Protein AF-A0A7W7ID57-F1 (afdb_monomer_lite)

Sequence (268 aa):
MKSLHLDRATLKQVKAYDRYRTRVAEQRKSAKKAIRFARKQIGKPYRWGAEGPGGYDCSGLAMAAWREAGVDIPRVTHAQYRQVKRKVKLKELKPGDLVFFRGRNHVGLYVEGGRYLHAPRTGETVRIDKLTKRRKRQFAGAVRPGAPEHKTWSPSVMELVEKIDRMSADQRTEEKPPDKERTPQNPPATDTAPKNDDSPEKSPERTPAKKAAPPGGPASSKPARSPKQTRPEPPPRVETPGGADFRPWAMYTGSTFEFLSAPGPEAV

Radius of gyration: 30.34 Å; chains: 1; bounding box: 86×82×67 Å

Foldseek 3Di:
DDADADDPVLVVLLVVVVVQVVLVVLLVQLLVQLVVQLVVQFPAADDPPDLDDRHYAFQSSLQNSNVSSVFGFDSAQVRNVPVQQAWADPVRDDRQKWWAFAPSRHIFGDHDPQKTWGNDDHPGGTDIDHCPPVNVVGTPTIHRTSHDYDDDDDPVSVVVNVVVVVVVVVVVVVPDDDPPPPDDPDDDDDDDDDDDDDDDDDDDDDDDDDDDDDDDDDDDDDDDDDDDDDDDDDDDDDDDCDDDPPPPCVSRYPDDPDPPDDDDDDDD

InterPro domains:
  IPR000064 Endopeptidase, NLPC/P60 domain [PF00877] (43-134)
  IPR000064 Endopeptidase, NLPC/P60 domain [PS51935] (28-146)
  IPR038765 Papain-like cysteine peptidase superfamily [SSF54001] (29-145)
  IPR051202 Peptidase C40 [PTHR47053] (19-144)

Structure (mmCIF, N/CA/C/O backbone):
data_AF-A0A7W7ID57-F1
#
_entry.id   AF-A0A7W7ID57-F1
#
loop_
_atom_site.group_PDB
_atom_site.id
_atom_site.type_symbol
_atom_site.label_atom_id
_atom_site.label_alt_id
_atom_site.label_comp_id
_atom_site.label_asym_id
_atom_site.label_entity_id
_atom_site.label_seq_id
_atom_site.pdbx_PDB_ins_code
_atom_site.Cartn_x
_atom_site.Cartn_y
_atom_site.Cartn_z
_atom_site.occupancy
_atom_site.B_iso_or_equiv
_atom_site.auth_seq_id
_atom_site.auth_comp_id
_atom_site.auth_asym_id
_atom_site.auth_atom_id
_atom_site.pdbx_PDB_model_num
ATOM 1 N N . MET A 1 1 ? -27.201 24.108 24.795 1.00 49.16 1 MET A N 1
ATOM 2 C CA . MET A 1 1 ? -26.283 23.414 23.855 1.00 49.16 1 MET A CA 1
ATOM 3 C C . MET A 1 1 ? -24.976 24.194 23.751 1.00 49.16 1 MET A C 1
ATOM 5 O O . MET A 1 1 ? -25.018 25.412 23.870 1.00 49.16 1 MET A O 1
ATOM 9 N N . LYS A 1 2 ?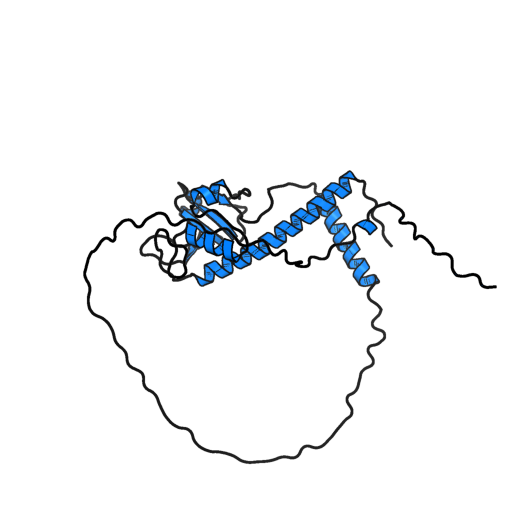 -23.830 23.536 23.529 1.00 55.62 2 LYS A N 1
ATOM 10 C CA . LYS A 1 2 ? -22.534 24.210 23.306 1.00 55.62 2 LYS A CA 1
ATOM 11 C C . LYS A 1 2 ? -22.362 24.505 21.809 1.00 55.62 2 LYS A C 1
ATOM 13 O O . LYS A 1 2 ? -22.081 23.584 21.047 1.00 55.62 2 LYS A O 1
ATOM 18 N N . SER A 1 3 ? -22.528 25.753 21.373 1.00 64.19 3 SER A N 1
ATOM 19 C CA . SER A 1 3 ? -22.204 26.152 19.995 1.00 64.19 3 SER A CA 1
ATOM 20 C C . SER A 1 3 ? -20.687 26.302 19.805 1.00 64.19 3 SER A C 1
ATOM 22 O O . SER A 1 3 ? -19.945 26.579 20.749 1.00 64.19 3 SER A O 1
ATOM 24 N N . LEU A 1 4 ? -20.204 26.115 18.573 1.00 74.81 4 LEU A N 1
ATOM 25 C CA . LEU A 1 4 ? -18.813 26.387 18.203 1.00 74.81 4 LEU A CA 1
ATOM 26 C C . LEU A 1 4 ? -18.794 27.312 16.984 1.00 74.81 4 LEU A C 1
ATOM 28 O O . LEU A 1 4 ? -18.957 26.866 15.850 1.00 74.81 4 LEU A O 1
ATOM 32 N N . HIS A 1 5 ? -18.621 28.608 17.229 1.00 80.44 5 HIS A N 1
ATOM 33 C CA . HIS A 1 5 ? -18.613 29.620 16.177 1.00 80.44 5 HIS A CA 1
ATOM 34 C C . HIS A 1 5 ? -17.257 29.609 15.460 1.00 80.44 5 HIS A C 1
ATOM 36 O O . HIS A 1 5 ? -16.238 29.987 16.033 1.00 80.44 5 HIS A O 1
ATOM 42 N N . LEU A 1 6 ? -17.251 29.146 14.208 1.00 85.06 6 LEU A N 1
ATOM 43 C CA . LEU A 1 6 ? -16.081 29.137 13.328 1.00 85.06 6 LEU A CA 1
ATOM 44 C C . LEU A 1 6 ? -16.296 30.093 12.154 1.00 85.06 6 LEU A C 1
ATOM 46 O O . LEU A 1 6 ? -17.372 30.121 11.555 1.00 85.06 6 LEU A O 1
ATOM 50 N N . ASP A 1 7 ? -15.250 30.825 11.776 1.00 90.94 7 ASP A N 1
ATOM 51 C CA . ASP A 1 7 ? -15.268 31.645 10.570 1.00 90.94 7 ASP A CA 1
ATOM 52 C C . ASP A 1 7 ? -15.331 30.779 9.290 1.00 90.94 7 ASP A C 1
ATOM 54 O O . ASP A 1 7 ? -15.034 29.576 9.283 1.00 90.94 7 ASP A O 1
ATOM 58 N N . ARG A 1 8 ? -15.695 31.406 8.164 1.00 90.62 8 ARG A N 1
ATOM 59 C CA . ARG A 1 8 ? -15.877 30.717 6.874 1.00 90.62 8 ARG A CA 1
ATOM 60 C C . ARG A 1 8 ? -14.597 30.033 6.360 1.00 90.62 8 ARG A C 1
ATOM 62 O O . ARG A 1 8 ? -14.702 29.001 5.693 1.00 90.62 8 ARG A O 1
ATOM 69 N N . ALA A 1 9 ? -13.406 30.561 6.646 1.00 92.56 9 ALA A N 1
ATOM 70 C CA . ALA A 1 9 ? -12.134 29.984 6.211 1.00 92.56 9 ALA A CA 1
ATOM 71 C C . ALA A 1 9 ? -11.709 28.804 7.101 1.00 92.56 9 ALA A C 1
ATOM 73 O O . ALA A 1 9 ? -11.358 27.744 6.568 1.00 92.56 9 ALA A O 1
ATOM 74 N N . THR A 1 10 ? -11.824 28.925 8.427 1.00 92.00 10 THR A N 1
ATOM 75 C CA . THR A 1 10 ? -11.580 27.810 9.357 1.00 92.00 10 THR A CA 1
ATOM 76 C C . THR A 1 10 ? -12.550 26.664 9.095 1.00 92.00 10 THR A C 1
ATOM 78 O O . THR A 1 10 ? -12.110 25.530 8.900 1.00 92.00 10 THR A O 1
ATOM 81 N N . LEU A 1 11 ? -13.851 26.943 8.948 1.00 91.06 11 LEU A N 1
ATOM 82 C CA . LEU A 1 11 ? -14.855 25.929 8.610 1.00 91.06 11 LEU A CA 1
ATOM 83 C C . LEU A 1 11 ? -14.544 25.220 7.276 1.00 91.06 11 LEU A C 1
ATOM 85 O O . LEU A 1 11 ? -14.738 24.007 7.156 1.00 91.06 11 LEU A O 1
ATOM 89 N N . LYS A 1 12 ? -14.011 25.943 6.279 1.00 93.75 12 LYS A N 1
ATOM 90 C CA . LYS A 1 12 ? -13.565 25.376 4.993 1.00 93.75 12 LYS A CA 1
ATOM 91 C C . LYS A 1 12 ? -12.366 24.434 5.160 1.00 93.75 12 LYS A C 1
ATOM 93 O O . LYS A 1 12 ? -12.356 23.379 4.523 1.00 93.75 12 LYS A O 1
ATOM 98 N N . GLN A 1 13 ? -11.388 24.761 6.011 1.00 93.81 13 GLN A N 1
ATOM 99 C CA . GLN A 1 13 ? -10.256 23.866 6.310 1.00 93.81 13 GLN A CA 1
ATOM 100 C C . GLN A 1 13 ? -10.698 22.644 7.125 1.00 93.81 13 GLN A C 1
ATOM 102 O O . GLN A 1 13 ? -10.364 21.524 6.750 1.00 93.81 13 GLN A O 1
ATOM 107 N N . VAL A 1 14 ? -11.502 22.842 8.173 1.00 93.56 14 VAL A N 1
ATOM 108 C CA . VAL A 1 14 ? -12.063 21.796 9.049 1.00 93.56 14 VAL A CA 1
ATOM 109 C C . VAL A 1 14 ? -12.865 20.768 8.235 1.00 93.56 14 VAL A C 1
ATOM 111 O O . VAL A 1 14 ? -12.521 19.584 8.231 1.00 93.56 14 VAL A O 1
ATOM 114 N N . LYS A 1 15 ? -13.832 21.210 7.415 1.00 93.44 15 LYS A N 1
ATOM 115 C CA . LYS A 1 15 ? -14.593 20.332 6.498 1.00 93.44 15 LYS A CA 1
ATOM 116 C C . LYS A 1 15 ? -13.708 19.627 5.458 1.00 93.44 15 LYS A C 1
ATOM 118 O O . LYS A 1 15 ? -14.056 18.553 4.970 1.00 93.44 15 LYS A O 1
ATOM 123 N N . ALA A 1 16 ? -12.580 20.222 5.067 1.00 94.62 16 ALA A N 1
ATOM 124 C CA . ALA A 1 16 ? -11.656 19.612 4.112 1.00 94.62 16 ALA A CA 1
ATOM 125 C C . ALA A 1 16 ? -10.700 18.595 4.770 1.00 94.62 16 ALA A C 1
ATOM 127 O O . ALA A 1 16 ? -10.359 17.599 4.126 1.00 94.62 16 ALA A O 1
ATOM 128 N N . TYR A 1 17 ? -10.307 18.802 6.033 1.00 95.44 17 TYR A N 1
ATOM 129 C CA . TYR A 1 17 ? -9.554 17.823 6.821 1.00 95.44 17 TYR A CA 1
ATOM 130 C C . TYR A 1 17 ? -10.418 16.598 7.134 1.00 95.44 17 TYR A C 1
ATOM 132 O O . TYR A 1 17 ? -9.957 15.471 6.955 1.00 95.44 17 TYR A O 1
ATOM 140 N N . ASP A 1 18 ? -11.693 16.809 7.474 1.00 93.50 18 ASP A N 1
ATOM 141 C CA . ASP A 1 18 ? -12.664 15.736 7.696 1.00 93.50 18 ASP A CA 1
ATOM 142 C C . ASP A 1 18 ? -12.794 14.806 6.468 1.00 93.50 18 ASP A C 1
ATOM 144 O O . ASP A 1 18 ? -12.525 13.604 6.542 1.00 93.50 18 ASP A O 1
ATOM 148 N N . ARG A 1 19 ? -13.034 15.369 5.274 1.00 94.88 19 ARG A N 1
ATOM 149 C CA . ARG A 1 19 ? -13.035 14.586 4.020 1.00 94.88 19 ARG A CA 1
ATOM 150 C C . ARG A 1 19 ? -11.696 13.891 3.732 1.00 94.88 19 ARG A C 1
ATOM 152 O O . ARG A 1 19 ? -11.679 12.815 3.131 1.00 94.88 19 ARG A O 1
ATOM 159 N N . TYR A 1 20 ? -10.567 14.475 4.141 1.00 95.31 20 TYR A N 1
ATOM 160 C CA . TYR A 1 20 ? -9.247 13.856 3.985 1.00 95.31 20 TYR A CA 1
ATOM 161 C C . TYR A 1 20 ? -9.057 12.651 4.919 1.00 95.31 20 TYR A C 1
ATOM 163 O O . TYR A 1 20 ? -8.597 11.604 4.453 1.00 95.31 20 TYR A O 1
ATOM 171 N N . ARG A 1 21 ? -9.438 12.744 6.203 1.00 94.81 21 ARG A N 1
ATOM 172 C CA . ARG A 1 21 ? -9.338 11.609 7.140 1.00 94.81 21 ARG A CA 1
ATOM 173 C C . ARG A 1 21 ? -10.273 10.460 6.753 1.00 94.81 21 ARG A C 1
ATOM 175 O O . ARG A 1 21 ? -9.833 9.312 6.814 1.00 94.81 21 ARG A O 1
ATOM 182 N N . THR A 1 22 ? -11.477 10.747 6.250 1.00 94.75 22 THR A N 1
ATOM 183 C CA . THR A 1 22 ? -12.415 9.726 5.751 1.00 94.75 22 THR A CA 1
ATOM 184 C C . THR A 1 22 ? -11.816 8.957 4.574 1.00 94.75 22 THR A C 1
ATOM 186 O O . THR A 1 22 ? -11.685 7.736 4.655 1.00 94.75 22 THR A O 1
ATOM 189 N N . ARG A 1 23 ? -11.270 9.652 3.563 1.00 96.00 23 ARG A N 1
ATOM 190 C CA . ARG A 1 23 ? -10.547 9.012 2.442 1.00 96.00 23 ARG A CA 1
ATOM 191 C C . ARG A 1 23 ? -9.315 8.216 2.881 1.00 96.00 23 ARG A C 1
ATOM 193 O O . ARG A 1 23 ? -8.996 7.177 2.307 1.00 96.00 23 ARG A O 1
ATOM 200 N N . VAL A 1 24 ? -8.618 8.654 3.932 1.00 96.00 24 VAL A N 1
ATOM 201 C CA . VAL A 1 24 ? -7.523 7.880 4.543 1.00 96.00 24 VAL A CA 1
ATOM 202 C C . VAL A 1 24 ? -8.040 6.634 5.280 1.00 96.00 24 VAL A C 1
ATOM 204 O O . VAL A 1 24 ? -7.347 5.617 5.288 1.00 96.00 24 VAL A O 1
ATOM 207 N N . ALA A 1 25 ? -9.227 6.665 5.888 1.00 96.12 25 ALA A N 1
ATOM 208 C CA . ALA A 1 25 ? -9.842 5.501 6.529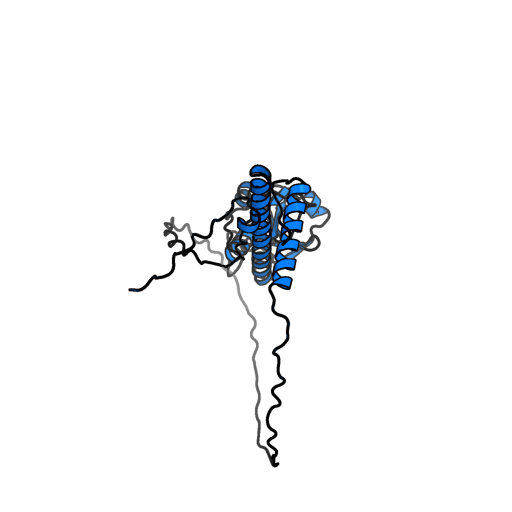 1.00 96.12 25 ALA A CA 1
ATOM 209 C C . ALA A 1 25 ? -10.363 4.481 5.497 1.00 96.12 25 ALA A C 1
ATOM 211 O O . ALA A 1 25 ? -10.114 3.283 5.640 1.00 96.12 25 ALA A O 1
ATOM 212 N N . GLU A 1 26 ? -11.001 4.949 4.423 1.00 96.88 26 GLU A N 1
ATOM 213 C CA . GLU A 1 26 ? -11.410 4.146 3.261 1.00 96.88 26 GLU A CA 1
ATOM 214 C C . GLU A 1 26 ? -10.211 3.434 2.627 1.00 96.88 26 GLU A C 1
ATOM 216 O O . GLU A 1 26 ? -10.223 2.211 2.475 1.00 96.88 26 GLU A O 1
ATOM 221 N N . GLN A 1 27 ? -9.116 4.159 2.375 1.00 97.88 27 GLN A N 1
ATOM 222 C CA . GLN A 1 27 ? -7.895 3.566 1.830 1.00 97.88 27 GLN A CA 1
ATOM 223 C C . GLN A 1 27 ? -7.331 2.453 2.726 1.00 97.88 27 GLN A C 1
ATOM 225 O O . GLN A 1 27 ? -6.880 1.430 2.211 1.00 97.88 27 GLN A O 1
ATOM 230 N N . ARG A 1 28 ? -7.409 2.590 4.060 1.00 98.19 28 ARG A N 1
ATOM 231 C CA . ARG A 1 28 ? -7.025 1.517 4.999 1.00 98.19 28 ARG A CA 1
ATOM 232 C C . ARG A 1 28 ? -7.957 0.302 4.899 1.00 98.19 28 ARG A C 1
ATOM 234 O O . ARG A 1 28 ? -7.477 -0.824 5.044 1.00 98.19 28 ARG A O 1
ATOM 241 N N . LYS A 1 29 ? -9.261 0.488 4.638 1.00 98.44 29 LYS A N 1
ATOM 242 C CA . LYS A 1 29 ? -10.205 -0.620 4.374 1.00 98.44 29 LYS A CA 1
ATOM 243 C C . LYS A 1 29 ? -9.811 -1.358 3.083 1.00 98.44 29 LYS A C 1
ATOM 245 O O . LYS A 1 29 ? -9.678 -2.583 3.109 1.00 98.44 29 LYS A O 1
ATOM 250 N N . SER A 1 30 ? -9.532 -0.639 1.993 1.00 98.56 30 SER A N 1
ATOM 251 C CA . SER A 1 30 ? -9.069 -1.236 0.728 1.00 98.56 30 SER A CA 1
ATOM 252 C C . SER A 1 30 ? -7.700 -1.915 0.857 1.00 98.56 30 SER A C 1
ATOM 254 O O . SER A 1 30 ? -7.549 -3.057 0.432 1.00 98.56 30 SER A O 1
ATOM 256 N N . ALA A 1 31 ? -6.731 -1.318 1.553 1.00 98.69 31 ALA A N 1
ATOM 257 C CA . ALA A 1 31 ? -5.439 -1.952 1.830 1.00 98.69 31 ALA A CA 1
ATOM 258 C C . ALA A 1 31 ? -5.578 -3.311 2.551 1.00 98.69 31 ALA A C 1
ATOM 260 O O . ALA A 1 31 ? -4.899 -4.280 2.201 1.00 98.69 31 ALA A O 1
ATOM 261 N N . LYS A 1 32 ? -6.508 -3.417 3.516 1.00 98.69 32 LYS A N 1
ATOM 262 C CA . LYS A 1 32 ? -6.851 -4.693 4.169 1.00 98.69 32 LYS A CA 1
ATOM 263 C C . LYS A 1 32 ? -7.480 -5.699 3.190 1.00 98.69 32 LYS A C 1
ATOM 265 O O . LYS A 1 32 ? -7.130 -6.878 3.256 1.00 98.69 32 LYS A O 1
ATOM 270 N N . LYS A 1 33 ? -8.355 -5.265 2.264 1.00 98.75 33 LYS A N 1
ATOM 271 C CA . LYS A 1 33 ? -8.882 -6.130 1.182 1.00 98.75 33 LYS A CA 1
ATOM 272 C C . LYS A 1 33 ? -7.743 -6.658 0.293 1.00 98.75 33 LYS A C 1
ATOM 274 O O . LYS A 1 33 ? -7.652 -7.870 0.104 1.00 98.75 33 LYS A O 1
ATOM 279 N N . ALA A 1 34 ? -6.837 -5.787 -0.156 1.00 98.88 34 ALA A N 1
ATOM 280 C CA . ALA A 1 34 ? -5.720 -6.150 -1.033 1.00 98.88 34 ALA A CA 1
ATOM 281 C C . ALA A 1 34 ? -4.761 -7.162 -0.387 1.00 98.88 34 ALA A C 1
ATOM 283 O O . ALA A 1 34 ? -4.420 -8.178 -0.994 1.00 98.88 34 ALA A O 1
ATOM 284 N N . ILE A 1 35 ? -4.377 -6.951 0.879 1.00 98.88 35 ILE A N 1
ATOM 285 C CA . ILE A 1 35 ? -3.551 -7.918 1.622 1.00 98.88 35 ILE A CA 1
ATOM 286 C C . ILE A 1 35 ? -4.272 -9.262 1.769 1.00 98.88 35 ILE A C 1
ATOM 288 O O . ILE A 1 35 ? -3.642 -10.306 1.600 1.00 98.88 35 ILE A O 1
ATOM 292 N N . ARG A 1 36 ? -5.581 -9.265 2.059 1.00 98.81 36 ARG A N 1
ATOM 293 C CA . ARG A 1 36 ? -6.366 -10.504 2.177 1.00 98.81 36 ARG A CA 1
ATOM 294 C C . ARG A 1 36 ? -6.406 -11.275 0.854 1.00 98.81 36 ARG A C 1
ATOM 296 O O . ARG A 1 36 ? -6.210 -12.487 0.871 1.00 98.81 36 ARG A O 1
ATOM 303 N N . PHE A 1 37 ? -6.590 -10.592 -0.278 1.00 98.81 37 PHE A N 1
ATOM 304 C CA . PHE A 1 37 ? -6.500 -11.213 -1.604 1.00 98.81 37 PHE A CA 1
ATOM 305 C C . PHE A 1 37 ? -5.121 -11.810 -1.860 1.00 98.81 37 PHE A C 1
ATOM 307 O O . PHE A 1 37 ? -5.016 -12.979 -2.221 1.00 98.81 37 PHE A O 1
ATOM 314 N N . ALA A 1 38 ? -4.064 -11.023 -1.651 1.00 98.75 38 ALA A N 1
ATOM 315 C CA . ALA A 1 38 ? -2.697 -11.444 -1.921 1.00 98.75 38 ALA A CA 1
ATOM 316 C C . ALA A 1 38 ? -2.283 -12.643 -1.046 1.00 98.75 38 ALA A C 1
ATOM 318 O O . ALA A 1 38 ? -1.626 -13.559 -1.535 1.00 98.75 38 ALA A O 1
ATOM 319 N N . ARG A 1 39 ? -2.737 -12.696 0.218 1.00 98.81 39 ARG A N 1
ATOM 320 C CA . ARG A 1 39 ? -2.549 -13.856 1.108 1.00 98.81 39 ARG A CA 1
ATOM 321 C C . ARG A 1 39 ? -3.223 -15.126 0.569 1.00 98.81 39 ARG A C 1
ATOM 323 O O . ARG A 1 39 ? -2.599 -16.179 0.637 1.00 98.81 39 ARG A O 1
ATOM 330 N N . LYS A 1 40 ? -4.412 -15.037 -0.048 1.00 98.69 40 LYS A N 1
ATOM 331 C CA . LYS A 1 40 ? -5.061 -16.173 -0.745 1.00 98.69 40 LYS A CA 1
ATOM 332 C C . LYS A 1 40 ? -4.293 -16.672 -1.985 1.00 98.69 40 LYS A C 1
ATOM 334 O O . LYS A 1 40 ? -4.645 -17.719 -2.519 1.00 98.69 40 LYS A O 1
ATOM 339 N N . GLN A 1 41 ? -3.275 -15.948 -2.463 1.00 98.69 41 GLN A N 1
ATOM 340 C CA . GLN A 1 41 ? -2.457 -16.372 -3.608 1.00 98.69 41 GLN A CA 1
ATOM 341 C C . GLN A 1 41 ? -1.140 -17.052 -3.203 1.00 98.69 41 GLN A C 1
ATOM 343 O O . GLN A 1 41 ? -0.411 -17.495 -4.087 1.00 98.69 41 GLN A O 1
ATOM 348 N N . ILE A 1 42 ? -0.813 -17.127 -1.906 1.00 98.81 42 ILE A N 1
ATOM 349 C CA . ILE A 1 42 ? 0.424 -17.756 -1.414 1.00 98.81 42 ILE A CA 1
ATOM 350 C C . ILE A 1 42 ? 0.503 -19.219 -1.882 1.00 98.81 42 ILE A C 1
ATOM 352 O O . ILE A 1 42 ? -0.505 -19.916 -1.946 1.00 98.81 42 ILE A O 1
ATOM 356 N N . GLY A 1 43 ? 1.702 -19.665 -2.260 1.00 98.56 43 GLY A N 1
ATOM 357 C CA . GLY A 1 43 ? 1.951 -20.995 -2.824 1.00 98.56 43 GLY A CA 1
ATOM 358 C C . GLY A 1 43 ? 1.729 -21.103 -4.338 1.00 98.56 43 GLY A C 1
ATOM 359 O O . GLY A 1 43 ? 2.303 -21.992 -4.960 1.00 98.56 43 GLY A O 1
ATOM 360 N N . LYS A 1 44 ? 0.991 -20.181 -4.976 1.00 98.69 44 LYS A N 1
ATOM 361 C CA . LYS A 1 44 ? 0.816 -20.195 -6.441 1.00 98.69 44 LYS A CA 1
ATOM 362 C C . LYS A 1 44 ? 2.139 -19.910 -7.170 1.00 98.69 44 LYS A C 1
ATOM 364 O O . LYS A 1 44 ? 2.941 -19.117 -6.669 1.00 98.69 44 LYS A O 1
ATOM 369 N N . PRO A 1 45 ? 2.387 -20.512 -8.347 1.00 98.56 45 PRO A N 1
ATOM 370 C CA . PRO A 1 45 ? 3.649 -20.352 -9.064 1.00 98.56 45 PRO A CA 1
ATOM 371 C C . PRO A 1 45 ? 3.816 -18.939 -9.632 1.00 98.56 45 PRO A C 1
ATOM 373 O O . PRO A 1 45 ? 2.852 -18.315 -10.093 1.00 98.56 45 PRO A O 1
ATOM 376 N N . TYR A 1 46 ? 5.059 -18.459 -9.672 1.00 98.62 46 TYR A N 1
ATOM 377 C CA . TYR A 1 46 ? 5.405 -17.322 -10.514 1.00 98.62 46 TYR A CA 1
ATOM 378 C C . TYR A 1 46 ? 5.242 -17.695 -11.989 1.00 98.62 46 TYR A C 1
ATOM 380 O O . TYR A 1 46 ? 5.755 -18.721 -12.440 1.00 98.62 46 TYR A O 1
ATOM 388 N N . ARG A 1 47 ? 4.586 -16.830 -12.763 1.00 98.31 47 ARG A N 1
ATOM 389 C CA . ARG A 1 47 ? 4.521 -16.924 -14.227 1.00 98.31 47 ARG A CA 1
ATOM 390 C C . ARG A 1 47 ? 4.717 -15.526 -14.809 1.00 98.31 47 ARG A C 1
ATOM 392 O O . ARG A 1 47 ? 3.957 -14.618 -14.480 1.00 98.31 47 ARG A O 1
ATOM 399 N N . TRP A 1 48 ? 5.740 -15.345 -15.644 1.00 97.19 48 TRP A N 1
ATOM 400 C CA . TRP A 1 48 ? 6.023 -14.055 -16.284 1.00 97.19 48 TRP A CA 1
ATOM 401 C C . TRP A 1 48 ? 4.817 -13.596 -17.112 1.00 97.19 48 TRP A C 1
ATOM 403 O O . TRP A 1 48 ? 4.261 -14.384 -17.872 1.00 97.19 48 TRP A O 1
ATOM 413 N N . GLY A 1 49 ? 4.391 -12.341 -16.950 1.00 97.19 49 GLY A N 1
ATOM 414 C CA . GLY A 1 49 ? 3.221 -11.803 -17.645 1.00 97.19 49 GLY A CA 1
ATOM 415 C C . GLY A 1 49 ? 1.863 -12.231 -17.070 1.00 97.19 49 GLY A C 1
ATOM 416 O O . GLY A 1 49 ? 0.844 -11.728 -17.536 1.00 97.19 49 GLY A O 1
ATOM 417 N N . ALA A 1 50 ? 1.801 -13.074 -16.032 1.00 97.75 50 ALA A N 1
ATOM 418 C CA . ALA A 1 50 ? 0.529 -13.585 -15.515 1.00 97.75 50 ALA A CA 1
ATOM 419 C C . ALA A 1 50 ? -0.144 -12.692 -14.453 1.00 97.75 50 ALA A C 1
ATOM 421 O O . ALA A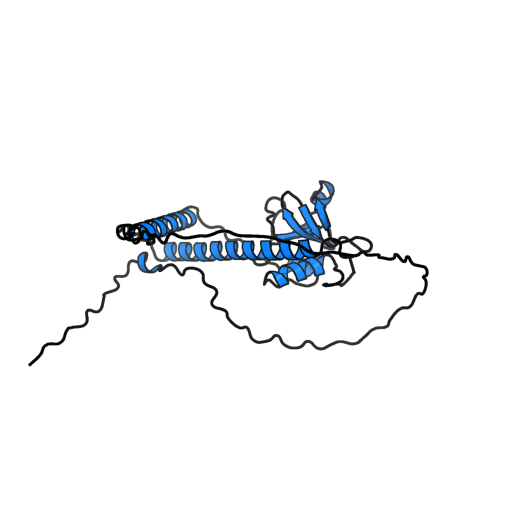 1 50 ? 0.508 -12.055 -13.620 1.00 97.75 50 ALA A O 1
ATOM 422 N N . GLU A 1 51 ? -1.479 -12.723 -14.454 1.00 97.75 51 GLU A N 1
ATOM 423 C CA . GLU A 1 51 ? -2.381 -11.903 -13.625 1.00 97.75 51 GLU A CA 1
ATOM 424 C C . GLU A 1 51 ? -3.355 -12.748 -12.778 1.00 97.75 51 GLU A C 1
ATOM 426 O O . GLU A 1 51 ? -4.312 -12.229 -12.202 1.00 97.75 51 GLU A O 1
ATOM 431 N N . GLY A 1 52 ? -3.104 -14.055 -12.677 1.00 95.62 52 GLY A N 1
ATOM 432 C CA . GLY A 1 52 ? -3.999 -15.033 -12.065 1.00 95.62 52 GLY A CA 1
ATOM 433 C C . GLY A 1 52 ? -4.936 -15.724 -13.069 1.00 95.62 52 GLY A C 1
ATOM 434 O O . GLY A 1 52 ? -4.838 -15.493 -14.270 1.00 95.62 52 GLY A O 1
ATOM 435 N N . PRO A 1 53 ? -5.826 -16.613 -12.586 1.00 95.62 53 PRO A N 1
ATOM 436 C CA . PRO A 1 53 ? -5.868 -17.132 -11.217 1.00 95.62 53 PRO A CA 1
ATOM 437 C C . PRO A 1 53 ? -4.813 -18.224 -10.949 1.00 95.62 53 PRO A C 1
ATOM 439 O O . PRO A 1 53 ? -4.515 -18.488 -9.784 1.00 95.62 53 PRO A O 1
ATOM 442 N N . GLY A 1 54 ? -4.240 -18.845 -11.991 1.00 97.06 54 GLY A N 1
ATOM 443 C CA . GLY A 1 54 ? -3.326 -20.000 -11.892 1.00 97.06 54 GLY A CA 1
ATOM 444 C C . GLY A 1 54 ? -1.843 -19.684 -11.630 1.00 97.06 54 GLY A C 1
ATOM 445 O O . GLY A 1 54 ? -1.029 -20.596 -11.520 1.00 97.06 54 GLY A O 1
ATOM 446 N N . GLY A 1 55 ? -1.470 -18.407 -11.550 1.00 98.00 55 GLY A N 1
ATOM 447 C CA . GLY A 1 55 ? -0.100 -17.939 -11.316 1.00 98.00 55 GLY A CA 1
ATOM 448 C C . GLY A 1 55 ? 0.020 -16.439 -11.587 1.00 98.00 55 GLY A C 1
ATOM 449 O O . GLY A 1 55 ? -0.863 -15.865 -12.221 1.00 98.00 55 GLY A O 1
ATOM 450 N N . TYR A 1 56 ? 1.085 -15.801 -11.102 1.00 98.69 56 TYR A N 1
ATOM 451 C CA . TYR A 1 56 ? 1.250 -14.339 -11.167 1.00 98.69 56 TYR A CA 1
ATOM 452 C C . TYR A 1 56 ? 2.707 -13.932 -11.428 1.00 98.69 56 TYR A C 1
ATOM 454 O O . TYR A 1 56 ? 3.615 -14.626 -10.976 1.00 98.69 56 TYR A O 1
ATOM 462 N N . ASP A 1 57 ? 2.947 -12.768 -12.041 1.00 98.69 57 ASP A N 1
ATOM 463 C CA . ASP A 1 57 ? 4.205 -12.032 -11.824 1.00 98.69 57 ASP A CA 1
ATOM 464 C C . ASP A 1 57 ? 4.087 -11.030 -10.660 1.00 98.69 57 ASP A C 1
ATOM 466 O O . ASP A 1 57 ? 3.020 -10.846 -10.068 1.00 98.69 57 ASP A O 1
ATOM 470 N N . CYS A 1 58 ? 5.201 -10.395 -10.288 1.00 98.50 58 CYS A N 1
ATOM 471 C CA . CYS A 1 58 ? 5.265 -9.493 -9.138 1.00 98.50 58 CYS A CA 1
ATOM 472 C C . CYS A 1 58 ? 4.296 -8.301 -9.251 1.00 98.50 58 CYS A C 1
ATOM 474 O O . CYS A 1 58 ? 3.636 -7.947 -8.272 1.00 98.50 58 CYS A O 1
ATOM 476 N N . SER A 1 59 ? 4.165 -7.728 -10.448 1.00 98.62 59 SER A N 1
ATOM 477 C CA . SER A 1 59 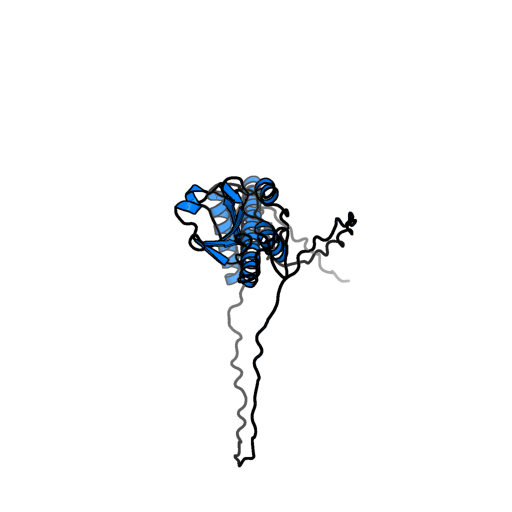? 3.285 -6.597 -10.747 1.00 98.62 59 SER A CA 1
ATOM 478 C C . SER A 1 59 ? 1.845 -7.013 -11.044 1.00 98.62 59 SER A C 1
ATOM 480 O O . SER A 1 59 ? 0.928 -6.308 -10.623 1.00 98.62 59 SER A O 1
ATOM 482 N N . GLY A 1 60 ? 1.636 -8.179 -11.664 1.00 98.69 60 GLY A N 1
ATOM 483 C CA . GLY A 1 60 ? 0.315 -8.780 -11.869 1.00 98.69 60 GLY A CA 1
ATOM 484 C C . GLY A 1 60 ? -0.366 -9.143 -10.547 1.00 98.69 60 GLY A C 1
ATOM 485 O O . GLY A 1 60 ? -1.540 -8.834 -10.356 1.00 98.69 60 GLY A O 1
ATOM 486 N N . LEU A 1 61 ? 0.380 -9.697 -9.581 1.00 98.88 61 LEU A N 1
ATOM 487 C CA . LEU A 1 61 ? -0.122 -9.951 -8.225 1.00 98.88 61 LEU A CA 1
ATOM 488 C C . LEU A 1 61 ? -0.514 -8.652 -7.506 1.00 98.88 61 LEU A C 1
ATOM 490 O O . LEU A 1 61 ? -1.578 -8.587 -6.891 1.00 98.88 61 LEU A O 1
ATOM 494 N N . ALA A 1 62 ? 0.334 -7.621 -7.585 1.00 98.81 62 ALA A N 1
ATOM 495 C CA . ALA A 1 62 ? 0.055 -6.317 -6.987 1.00 98.81 62 ALA A CA 1
ATOM 496 C C . ALA A 1 62 ? -1.194 -5.660 -7.602 1.00 98.81 62 ALA A C 1
ATOM 498 O O . ALA A 1 62 ? -2.010 -5.099 -6.870 1.00 98.81 62 ALA A O 1
ATOM 499 N N . MET A 1 63 ? -1.361 -5.770 -8.926 1.00 98.81 63 MET A N 1
ATOM 500 C CA . MET A 1 63 ? -2.516 -5.246 -9.654 1.00 98.81 63 MET A CA 1
ATOM 501 C C . MET A 1 63 ? -3.803 -5.986 -9.286 1.00 98.81 63 MET A C 1
ATOM 503 O O . MET A 1 63 ? -4.770 -5.345 -8.885 1.00 98.81 63 MET A O 1
ATOM 507 N N . ALA A 1 64 ? -3.812 -7.320 -9.348 1.00 98.81 64 ALA A N 1
ATOM 508 C CA . ALA A 1 64 ? -4.985 -8.122 -9.003 1.00 98.81 64 ALA A CA 1
ATOM 509 C C . ALA A 1 64 ? -5.437 -7.893 -7.548 1.00 98.81 64 ALA A C 1
ATOM 511 O O . ALA A 1 64 ? -6.631 -7.743 -7.289 1.00 98.81 64 ALA A O 1
ATOM 512 N N . ALA A 1 65 ? -4.486 -7.781 -6.612 1.00 98.88 65 ALA A N 1
ATOM 513 C CA . ALA A 1 65 ? -4.771 -7.488 -5.210 1.00 98.88 65 ALA A CA 1
ATOM 514 C C . ALA A 1 65 ? -5.428 -6.115 -4.999 1.00 98.88 65 ALA A C 1
ATOM 516 O O . ALA A 1 65 ? -6.348 -5.998 -4.192 1.00 98.88 65 ALA A O 1
ATOM 517 N N . TRP A 1 66 ? -4.980 -5.078 -5.710 1.00 98.81 66 TRP A N 1
ATOM 518 C CA . TRP A 1 66 ? -5.573 -3.746 -5.587 1.00 98.81 66 TRP A CA 1
ATOM 519 C C . TRP A 1 66 ? -6.884 -3.590 -6.377 1.00 98.81 66 TRP A C 1
ATOM 521 O O . TRP A 1 66 ? -7.798 -2.933 -5.875 1.00 98.81 66 TRP A O 1
ATOM 531 N N . ARG A 1 67 ? -7.057 -4.302 -7.501 1.00 98.69 67 ARG A N 1
ATOM 532 C CA . ARG A 1 67 ? -8.333 -4.384 -8.235 1.00 98.69 67 ARG A CA 1
ATOM 533 C C . ARG A 1 67 ? -9.451 -4.997 -7.380 1.00 98.69 67 ARG A C 1
ATOM 535 O O . ARG A 1 67 ? -10.508 -4.393 -7.250 1.00 98.69 67 ARG A O 1
ATOM 542 N N . GLU A 1 68 ? -9.189 -6.112 -6.691 1.00 98.50 68 GLU A N 1
ATOM 543 C CA . GLU A 1 68 ? -10.103 -6.702 -5.682 1.00 98.50 68 GLU A CA 1
ATOM 544 C C . GLU A 1 68 ? -10.464 -5.709 -4.553 1.00 98.50 68 GLU A C 1
ATOM 546 O O . GLU A 1 68 ? -11.528 -5.772 -3.931 1.00 98.50 68 GLU A O 1
ATOM 551 N N . ALA A 1 69 ? -9.571 -4.764 -4.261 1.00 98.31 69 ALA A N 1
ATOM 552 C CA . ALA A 1 69 ? -9.783 -3.728 -3.261 1.00 98.31 69 ALA A CA 1
ATOM 553 C C . ALA A 1 69 ? -10.520 -2.477 -3.785 1.00 98.31 69 ALA A C 1
ATOM 555 O O . ALA A 1 69 ? -10.702 -1.532 -3.010 1.00 98.31 69 ALA A O 1
ATOM 556 N N . GLY A 1 70 ? -10.953 -2.472 -5.052 1.00 98.19 70 GLY A N 1
ATOM 557 C CA . GLY A 1 70 ? -11.631 -1.347 -5.701 1.00 98.19 70 GLY A CA 1
ATOM 558 C C . GLY A 1 70 ? -10.695 -0.208 -6.118 1.00 98.19 70 GLY A C 1
ATOM 559 O O . GLY A 1 70 ? -11.118 0.944 -6.138 1.00 98.19 70 GLY A O 1
ATOM 560 N N . VAL A 1 71 ? -9.415 -0.499 -6.381 1.00 98.38 71 VAL A N 1
ATOM 561 C CA . VAL A 1 71 ? -8.418 0.497 -6.800 1.00 98.38 71 VAL A CA 1
ATOM 562 C C . VAL A 1 71 ? -7.602 -0.043 -7.969 1.00 98.38 71 VAL A C 1
ATOM 564 O O . VAL A 1 71 ? -6.696 -0.857 -7.787 1.00 98.38 71 VAL A O 1
ATOM 567 N N . ASP A 1 72 ? -7.865 0.461 -9.168 1.00 98.12 72 ASP A N 1
ATOM 568 C CA . ASP A 1 72 ? -7.034 0.137 -10.321 1.00 98.12 72 ASP A CA 1
ATOM 569 C C . ASP A 1 72 ? -5.635 0.750 -10.197 1.00 98.12 72 ASP A C 1
ATOM 571 O O . ASP A 1 72 ? -5.446 1.908 -9.808 1.00 98.12 72 ASP A O 1
ATOM 575 N N . ILE A 1 73 ? -4.631 -0.051 -10.548 1.00 98.38 73 ILE A N 1
ATOM 576 C CA . ILE A 1 73 ? -3.242 0.376 -10.700 1.00 98.38 73 ILE A CA 1
ATOM 577 C C . ILE A 1 73 ? -2.685 -0.190 -12.012 1.00 98.38 73 ILE A C 1
ATOM 579 O O . ILE A 1 73 ? -3.161 -1.224 -12.477 1.00 98.38 73 ILE A O 1
ATOM 583 N N . PRO A 1 74 ? -1.658 0.432 -12.616 1.00 98.31 74 PRO A N 1
ATOM 584 C CA . PRO A 1 74 ? -1.111 -0.042 -13.883 1.00 98.31 74 PRO A CA 1
ATOM 585 C C . PRO A 1 74 ? -0.553 -1.465 -13.828 1.00 98.31 74 PRO A C 1
ATOM 587 O O . PRO A 1 74 ? -0.058 -1.922 -12.799 1.00 98.31 74 PRO A O 1
ATOM 590 N N . ARG A 1 75 ? -0.522 -2.130 -14.983 1.00 98.19 75 ARG A N 1
ATOM 591 C CA . ARG A 1 75 ? -0.040 -3.510 -15.110 1.00 98.19 75 ARG A CA 1
ATOM 592 C C . ARG A 1 75 ? 1.453 -3.712 -14.824 1.00 98.19 75 ARG A C 1
ATOM 594 O O . ARG A 1 75 ? 1.850 -4.778 -14.361 1.00 98.19 75 ARG A O 1
ATOM 601 N N . VAL A 1 76 ? 2.282 -2.712 -15.121 1.00 97.88 76 VAL A N 1
ATOM 602 C CA . VAL A 1 76 ? 3.751 -2.831 -15.128 1.00 97.88 76 VAL A CA 1
ATOM 603 C C . VAL A 1 76 ? 4.366 -2.067 -13.957 1.00 97.88 76 VAL A C 1
ATOM 605 O O . VAL A 1 76 ? 4.024 -0.908 -13.723 1.00 97.88 76 VAL A O 1
ATOM 608 N N . THR A 1 77 ? 5.343 -2.675 -13.276 1.00 97.50 77 THR A N 1
ATOM 609 C CA . THR A 1 77 ? 6.072 -2.132 -12.110 1.00 97.50 77 THR A CA 1
ATOM 610 C C . THR A 1 77 ? 6.483 -0.658 -12.249 1.00 97.50 77 THR A C 1
ATOM 612 O O . THR A 1 77 ? 6.273 0.149 -11.342 1.00 97.50 77 THR A O 1
ATOM 615 N N . HIS A 1 78 ? 7.025 -0.273 -13.408 1.00 97.44 78 HIS A N 1
ATOM 616 C CA . HIS A 1 78 ? 7.434 1.105 -13.697 1.00 97.44 78 HIS A CA 1
ATOM 617 C C . HIS A 1 78 ? 6.258 2.095 -13.717 1.00 97.44 78 HIS A C 1
ATOM 619 O O . HIS A 1 78 ? 6.379 3.213 -13.210 1.00 97.44 78 HIS A O 1
ATOM 625 N N . ALA A 1 79 ? 5.114 1.689 -14.269 1.00 98.19 79 ALA A N 1
ATOM 626 C CA . ALA A 1 79 ? 3.907 2.505 -14.306 1.00 98.19 79 ALA A CA 1
ATOM 627 C C . ALA A 1 79 ? 3.226 2.564 -12.927 1.00 98.19 79 ALA A C 1
ATOM 629 O O . ALA A 1 79 ? 2.821 3.651 -12.518 1.00 98.19 79 ALA A O 1
ATOM 630 N N . GLN A 1 80 ? 3.209 1.460 -12.164 1.00 98.44 80 GLN A N 1
ATOM 631 C CA . GLN A 1 80 ? 2.759 1.445 -10.762 1.00 98.44 80 GLN A CA 1
ATOM 632 C C . GLN A 1 80 ? 3.543 2.456 -9.912 1.00 98.44 80 GLN A C 1
ATOM 634 O O . GLN A 1 80 ? 2.942 3.282 -9.226 1.00 98.44 80 GLN A O 1
ATOM 639 N N . TYR A 1 81 ? 4.880 2.460 -10.009 1.00 98.25 81 TYR A N 1
ATOM 640 C CA . TYR A 1 81 ? 5.702 3.424 -9.274 1.00 98.25 81 TYR A CA 1
ATOM 641 C C . TYR A 1 81 ? 5.482 4.875 -9.730 1.00 98.25 81 TYR A C 1
ATOM 643 O O . TYR A 1 81 ? 5.442 5.784 -8.897 1.00 98.25 81 TYR A O 1
ATOM 651 N N . ARG A 1 82 ? 5.348 5.124 -11.042 1.00 97.44 82 ARG A N 1
ATOM 652 C CA . ARG A 1 82 ? 5.150 6.481 -11.580 1.00 97.44 82 ARG A CA 1
ATOM 653 C C . ARG A 1 82 ? 3.771 7.044 -11.238 1.00 97.44 82 ARG A C 1
ATOM 655 O O . ARG A 1 82 ? 3.702 8.089 -10.593 1.00 97.44 82 ARG A O 1
ATOM 662 N N . GLN A 1 83 ? 2.702 6.364 -11.649 1.00 97.31 83 GLN A N 1
ATOM 663 C CA . GLN A 1 83 ? 1.351 6.932 -11.717 1.00 97.31 83 GLN A CA 1
ATOM 664 C C . GLN A 1 83 ? 0.627 6.985 -10.365 1.00 97.31 83 GLN A C 1
ATOM 666 O O . GLN A 1 83 ? -0.147 7.912 -10.134 1.00 97.31 83 GLN A O 1
ATOM 671 N N . VAL A 1 84 ? 0.899 6.064 -9.430 1.00 97.06 84 VAL A N 1
ATOM 672 C CA . VAL A 1 84 ? 0.300 6.142 -8.086 1.00 97.06 84 VAL A CA 1
ATOM 673 C C . VAL A 1 84 ? 0.892 7.346 -7.346 1.00 97.06 84 VAL A C 1
ATOM 675 O O . VAL A 1 84 ? 2.051 7.323 -6.925 1.00 97.06 84 VAL A O 1
ATOM 678 N N . LYS A 1 85 ? 0.105 8.421 -7.217 1.00 94.69 85 LYS A N 1
ATOM 679 C CA . LYS A 1 85 ? 0.572 9.743 -6.764 1.00 94.69 85 LYS A CA 1
ATOM 680 C C . LYS A 1 85 ? 1.249 9.725 -5.390 1.00 94.69 85 LYS A C 1
ATOM 682 O O . LYS A 1 85 ? 2.347 10.258 -5.241 1.00 94.69 85 LYS A O 1
ATOM 687 N N . ARG A 1 86 ? 0.622 9.101 -4.384 1.00 96.75 86 ARG A N 1
ATOM 688 C CA . ARG A 1 86 ? 1.091 9.113 -2.987 1.00 96.75 86 ARG A CA 1
ATOM 689 C C . ARG A 1 86 ? 2.357 8.263 -2.819 1.00 96.75 86 ARG A C 1
ATOM 691 O O . ARG A 1 86 ? 2.271 7.053 -2.621 1.00 96.75 86 ARG A O 1
ATOM 698 N N . LYS A 1 87 ? 3.531 8.898 -2.877 1.00 96.69 87 LYS A N 1
ATOM 699 C CA . LYS A 1 87 ? 4.828 8.273 -2.551 1.00 96.69 87 LYS A CA 1
ATOM 700 C C . LYS A 1 87 ? 4.977 8.088 -1.033 1.00 96.69 87 LYS A C 1
ATOM 702 O O . LYS A 1 87 ? 4.315 8.780 -0.257 1.00 96.69 87 LYS A O 1
ATOM 707 N N . VAL A 1 88 ? 5.831 7.152 -0.616 1.00 97.12 88 VAL A N 1
ATOM 708 C CA . VAL A 1 88 ? 6.055 6.770 0.791 1.00 97.12 88 VAL A CA 1
ATOM 709 C C . VAL A 1 88 ? 7.543 6.487 1.037 1.00 97.12 88 VAL A C 1
ATOM 711 O O . VAL A 1 88 ? 8.180 5.790 0.242 1.00 97.12 88 VAL A O 1
ATOM 714 N N . LYS A 1 89 ? 8.112 7.001 2.139 1.00 96.19 89 LYS A N 1
ATOM 715 C CA . LYS A 1 89 ? 9.499 6.699 2.552 1.00 96.19 89 LYS A CA 1
ATOM 716 C C . LYS A 1 89 ? 9.573 5.369 3.314 1.00 96.19 89 LYS A C 1
ATOM 718 O O . LYS A 1 89 ? 8.601 4.944 3.927 1.00 96.19 89 LYS A O 1
ATOM 723 N N . LEU A 1 90 ? 10.748 4.734 3.366 1.00 95.62 90 LEU A N 1
ATOM 724 C CA . LEU A 1 90 ? 10.948 3.432 4.034 1.00 95.62 90 LEU A CA 1
ATOM 725 C C . LEU A 1 90 ? 10.481 3.402 5.509 1.00 95.62 90 LEU A C 1
ATOM 727 O O . LEU A 1 90 ? 10.015 2.365 5.977 1.00 95.62 90 LEU A O 1
ATOM 731 N N . LYS A 1 91 ? 10.572 4.533 6.228 1.00 96.19 91 LYS A N 1
ATOM 732 C CA . LYS A 1 91 ? 10.109 4.686 7.623 1.00 96.19 91 LYS A CA 1
ATOM 733 C C . LYS A 1 91 ? 8.605 4.975 7.781 1.00 96.19 91 LYS A C 1
ATOM 735 O O . LYS A 1 91 ? 8.104 5.003 8.894 1.00 96.19 91 LYS A O 1
ATOM 740 N N . GLU A 1 92 ? 7.892 5.205 6.680 1.00 96.25 92 GLU A N 1
ATOM 741 C CA . GLU A 1 92 ? 6.471 5.589 6.635 1.00 96.25 92 GLU A CA 1
ATOM 742 C C . GLU A 1 92 ? 5.573 4.465 6.082 1.00 96.25 92 GLU A C 1
ATOM 744 O O . GLU A 1 92 ? 4.384 4.702 5.831 1.00 96.25 92 GLU A O 1
ATOM 749 N N . LEU A 1 93 ? 6.138 3.266 5.871 1.00 98.12 93 LEU A N 1
ATOM 750 C CA . LEU A 1 93 ? 5.447 2.107 5.304 1.00 98.12 93 LEU A CA 1
ATOM 751 C C . LEU A 1 93 ? 4.295 1.634 6.196 1.00 98.12 93 LEU A C 1
ATOM 753 O O . LEU A 1 93 ? 4.460 1.389 7.392 1.00 98.12 93 LEU A O 1
ATOM 757 N N . LYS A 1 94 ? 3.128 1.466 5.580 1.00 98.19 94 LYS A N 1
ATOM 758 C CA . LYS A 1 94 ? 1.882 0.998 6.190 1.00 98.19 94 LYS A CA 1
ATOM 759 C C . LYS A 1 94 ? 1.306 -0.158 5.364 1.00 98.19 94 LYS A C 1
ATOM 761 O O . LYS A 1 94 ? 1.614 -0.256 4.174 1.00 98.19 94 LYS A O 1
ATOM 766 N N . PRO A 1 95 ? 0.497 -1.045 5.973 1.00 98.62 95 PRO A N 1
ATOM 767 C CA . PRO A 1 95 ? -0.121 -2.163 5.264 1.00 98.62 95 PRO A CA 1
ATOM 768 C C . PRO A 1 95 ? -0.784 -1.704 3.957 1.00 98.62 95 PRO A C 1
ATOM 770 O O . PRO A 1 95 ? -1.553 -0.744 3.963 1.00 98.62 95 PRO A O 1
ATOM 773 N N . GLY A 1 96 ? -0.460 -2.373 2.848 1.00 98.56 96 GLY A N 1
ATOM 774 C CA . GLY A 1 96 ? -0.959 -2.086 1.501 1.00 98.56 96 GLY A CA 1
ATOM 775 C C . GLY A 1 96 ? 0.005 -1.299 0.605 1.00 98.56 96 GLY A C 1
ATOM 776 O O . GLY A 1 96 ? -0.164 -1.317 -0.614 1.00 98.56 96 GLY A O 1
ATOM 777 N N . ASP A 1 97 ? 1.025 -0.640 1.159 1.00 98.81 97 ASP A N 1
ATOM 778 C CA . ASP A 1 97 ? 2.000 0.099 0.348 1.00 98.81 97 ASP A CA 1
ATOM 779 C C . ASP A 1 97 ? 2.753 -0.831 -0.608 1.00 98.81 97 ASP A C 1
ATOM 781 O O . ASP A 1 97 ? 3.244 -1.886 -0.212 1.00 98.81 97 ASP A O 1
ATOM 785 N N . LEU A 1 98 ? 2.902 -0.431 -1.867 1.00 98.88 98 LEU A N 1
ATOM 786 C CA . LEU A 1 98 ? 3.730 -1.161 -2.820 1.00 98.88 98 LEU A CA 1
ATOM 787 C C . LEU A 1 98 ? 5.186 -0.725 -2.648 1.00 98.88 98 LEU A C 1
ATOM 789 O O . LEU A 1 98 ? 5.496 0.460 -2.781 1.00 98.88 98 LEU A O 1
ATOM 793 N N . VAL A 1 99 ? 6.074 -1.674 -2.349 1.00 98.69 99 VAL A N 1
ATOM 794 C CA . VAL A 1 99 ? 7.519 -1.459 -2.179 1.00 98.69 99 VAL A CA 1
ATOM 795 C C . VAL A 1 99 ? 8.275 -1.879 -3.434 1.00 98.69 99 VAL A C 1
ATOM 797 O O . VAL A 1 99 ? 8.039 -2.963 -3.965 1.00 98.69 99 VAL A O 1
ATOM 800 N N . PHE A 1 100 ? 9.198 -1.034 -3.896 1.00 98.56 100 PHE A N 1
ATOM 801 C CA . PHE A 1 100 ? 9.951 -1.233 -5.136 1.00 98.56 100 PHE A CA 1
ATOM 802 C C . PHE A 1 100 ? 11.449 -1.332 -4.856 1.00 98.56 100 PHE A C 1
ATOM 804 O O . PHE A 1 100 ? 11.969 -0.702 -3.931 1.00 98.56 100 PHE A O 1
ATOM 811 N N . PHE A 1 101 ? 12.156 -2.099 -5.685 1.00 96.88 101 PHE A N 1
ATOM 812 C CA . PHE A 1 101 ? 13.594 -2.342 -5.533 1.00 96.88 101 PHE A CA 1
ATOM 813 C C . PHE A 1 101 ? 14.423 -1.749 -6.689 1.00 96.88 101 PHE A C 1
ATOM 815 O O . PHE A 1 101 ? 13.859 -1.268 -7.673 1.00 96.88 101 PHE A O 1
ATOM 822 N N . ARG A 1 102 ? 15.759 -1.713 -6.548 1.00 94.62 102 ARG A N 1
ATOM 823 C CA . ARG A 1 102 ? 16.705 -1.045 -7.471 1.00 94.62 102 ARG A CA 1
ATOM 824 C C . ARG A 1 102 ? 16.423 -1.401 -8.936 1.00 94.62 102 ARG A C 1
ATOM 826 O O . ARG A 1 102 ? 16.343 -2.572 -9.283 1.00 94.62 102 ARG A O 1
ATOM 833 N N . GLY A 1 103 ? 16.286 -0.380 -9.784 1.00 92.00 103 GLY A N 1
ATOM 834 C CA . GLY A 1 103 ? 15.913 -0.536 -11.197 1.00 92.00 103 GLY A CA 1
ATOM 835 C C . GLY A 1 103 ? 14.413 -0.738 -11.452 1.00 92.00 103 GLY A C 1
ATOM 836 O O . GLY A 1 103 ? 14.023 -0.910 -12.598 1.00 92.00 103 GLY A O 1
ATOM 837 N N . ARG A 1 104 ? 13.563 -0.722 -10.410 1.00 93.50 104 ARG A N 1
ATOM 838 C CA . ARG A 1 104 ? 12.092 -0.881 -10.480 1.00 93.50 104 ARG A CA 1
ATOM 839 C C . ARG A 1 104 ? 11.658 -2.106 -11.303 1.00 93.50 104 ARG A C 1
ATOM 841 O O . ARG A 1 104 ? 10.604 -2.109 -11.933 1.00 93.50 104 ARG A O 1
ATOM 848 N N . ASN A 1 105 ? 12.473 -3.158 -11.266 1.00 93.38 105 ASN A N 1
ATOM 849 C CA . ASN A 1 105 ? 12.211 -4.450 -11.898 1.00 93.38 105 ASN A CA 1
ATOM 850 C C . ASN A 1 105 ? 11.283 -5.340 -11.054 1.00 93.38 105 ASN A C 1
ATOM 852 O O . ASN A 1 105 ? 10.652 -6.248 -11.585 1.00 93.38 105 ASN A O 1
ATOM 856 N N . HIS A 1 106 ? 11.173 -5.065 -9.751 1.00 98.00 106 HIS A N 1
ATOM 857 C CA . HIS A 1 106 ? 10.411 -5.868 -8.800 1.00 98.00 106 HIS A CA 1
ATOM 858 C C . HIS A 1 106 ? 9.573 -5.005 -7.854 1.00 98.00 106 HIS A C 1
ATOM 860 O O . HIS A 1 106 ? 10.047 -3.973 -7.368 1.00 98.00 106 HIS A O 1
ATOM 866 N N . VAL A 1 107 ? 8.363 -5.480 -7.547 1.00 98.69 107 VAL A N 1
ATOM 867 C CA . VAL A 1 107 ? 7.427 -4.901 -6.572 1.00 98.69 107 VAL A CA 1
ATOM 868 C C . VAL A 1 107 ? 6.921 -5.960 -5.588 1.00 98.69 107 VAL A C 1
ATOM 870 O O . VAL A 1 107 ? 6.830 -7.145 -5.911 1.00 98.69 107 VAL A O 1
ATOM 873 N N . GLY A 1 108 ? 6.604 -5.537 -4.367 1.00 98.62 108 GLY A N 1
ATOM 874 C CA . GLY A 1 108 ? 5.867 -6.336 -3.390 1.00 98.62 108 GLY A CA 1
ATOM 875 C C . GLY A 1 108 ? 4.818 -5.505 -2.656 1.00 98.62 108 GLY A C 1
ATOM 876 O O . GLY A 1 108 ? 4.964 -4.293 -2.524 1.00 98.62 108 GLY A O 1
ATOM 877 N N . LEU A 1 109 ? 3.775 -6.161 -2.155 1.00 98.81 109 LEU A N 1
ATOM 878 C CA . LEU A 1 109 ? 2.742 -5.567 -1.312 1.00 98.81 109 LEU A CA 1
ATOM 879 C C . LEU A 1 109 ? 3.202 -5.606 0.151 1.00 98.81 109 LEU A C 1
ATOM 881 O O . LEU A 1 109 ? 3.332 -6.684 0.730 1.00 98.81 109 LEU A O 1
ATOM 885 N N . TYR A 1 110 ? 3.478 -4.457 0.762 1.00 98.88 110 TYR A N 1
ATOM 886 C CA . TYR A 1 110 ? 3.872 -4.383 2.167 1.00 98.88 110 TYR A CA 1
ATOM 887 C C . TYR A 1 110 ? 2.734 -4.851 3.075 1.00 98.88 110 TYR A C 1
ATOM 889 O O . TYR A 1 110 ? 1.579 -4.449 2.915 1.00 98.88 110 TYR A O 1
ATOM 897 N N . VAL A 1 111 ? 3.082 -5.695 4.044 1.00 98.19 111 VAL A N 1
ATOM 898 C CA . VAL A 1 111 ? 2.139 -6.281 4.995 1.00 98.19 111 VAL A CA 1
ATOM 899 C C . VAL A 1 111 ? 2.294 -5.573 6.338 1.00 98.19 111 VAL A C 1
ATOM 901 O O . VAL A 1 111 ? 1.593 -4.605 6.602 1.00 98.19 111 VAL A O 1
ATOM 904 N N . GLU A 1 112 ? 3.227 -6.017 7.179 1.00 94.56 112 GLU A N 1
ATOM 905 C CA . GLU A 1 112 ? 3.427 -5.512 8.542 1.00 94.56 112 GLU A CA 1
ATOM 906 C C . GLU A 1 112 ? 4.805 -5.949 9.075 1.00 94.56 112 GLU A C 1
ATOM 908 O O . GLU A 1 112 ? 5.396 -6.905 8.562 1.00 94.56 112 GLU A O 1
ATOM 913 N N . GLY A 1 113 ? 5.327 -5.284 10.112 1.00 95.31 113 GLY A N 1
ATOM 914 C CA . GLY A 1 113 ? 6.563 -5.711 10.791 1.00 95.31 113 GLY A CA 1
ATOM 915 C C . GLY A 1 113 ? 7.781 -5.850 9.866 1.00 95.31 113 GLY A C 1
ATOM 916 O O . GLY A 1 113 ? 8.580 -6.770 10.022 1.00 95.31 113 GLY A O 1
ATOM 917 N N . GLY A 1 114 ? 7.897 -4.997 8.842 1.00 97.12 114 GLY A N 1
ATOM 918 C CA . GLY A 1 114 ? 8.979 -5.084 7.861 1.00 97.12 114 GLY A CA 1
ATOM 919 C C . GLY A 1 114 ? 8.845 -6.228 6.847 1.00 97.12 114 GLY A C 1
ATOM 920 O O . GLY A 1 114 ? 9.849 -6.579 6.232 1.00 97.12 114 GLY A O 1
ATOM 921 N N . ARG A 1 115 ? 7.662 -6.828 6.659 1.00 98.62 115 ARG A N 1
ATOM 922 C CA . ARG A 1 115 ? 7.416 -7.911 5.684 1.00 98.62 115 ARG A CA 1
ATOM 923 C C . ARG A 1 115 ? 6.656 -7.435 4.444 1.00 98.62 115 ARG A C 1
ATOM 925 O O . ARG A 1 115 ? 5.823 -6.534 4.533 1.00 98.62 115 ARG A O 1
ATOM 932 N N . TYR A 1 116 ? 6.905 -8.074 3.302 1.00 98.81 116 TYR A N 1
ATOM 933 C CA . TYR A 1 116 ? 6.215 -7.820 2.032 1.00 98.81 116 TYR A CA 1
ATOM 934 C C . TYR A 1 116 ? 5.816 -9.132 1.343 1.00 98.81 116 TYR A C 1
ATOM 936 O O . TYR A 1 116 ? 6.535 -10.123 1.424 1.00 98.81 116 TYR A O 1
ATOM 944 N N . LEU A 1 117 ? 4.672 -9.133 0.662 1.00 98.88 117 LEU A N 1
ATOM 945 C CA . LEU A 1 117 ? 4.127 -10.261 -0.090 1.00 98.88 117 LEU A CA 1
ATOM 946 C C . LEU A 1 117 ? 4.369 -10.041 -1.590 1.00 98.88 117 LEU A C 1
ATOM 948 O O . LEU A 1 117 ? 4.130 -8.948 -2.102 1.00 98.88 117 LEU A O 1
ATOM 952 N N . HIS A 1 118 ? 4.882 -11.046 -2.297 1.00 98.81 118 HIS A N 1
ATOM 953 C CA . HIS A 1 118 ? 5.237 -10.945 -3.716 1.00 98.81 118 HIS A CA 1
ATOM 954 C C . HIS A 1 118 ? 5.233 -12.308 -4.421 1.00 98.81 118 HIS A C 1
ATOM 956 O O . HIS A 1 118 ? 5.406 -13.342 -3.780 1.00 98.81 118 HIS A O 1
ATOM 962 N N . ALA A 1 119 ? 5.115 -12.289 -5.751 1.00 98.69 119 ALA A N 1
ATOM 963 C CA . ALA A 1 119 ? 5.549 -13.380 -6.623 1.00 98.69 119 ALA A CA 1
ATOM 964 C C . ALA A 1 119 ? 7.041 -13.137 -6.960 1.00 98.69 119 ALA A C 1
ATOM 966 O O . ALA A 1 119 ? 7.317 -12.108 -7.579 1.00 98.69 119 ALA A O 1
ATOM 967 N N . PRO A 1 120 ? 8.016 -13.972 -6.542 1.00 97.62 120 PRO A N 1
ATOM 968 C CA . PRO A 1 120 ? 9.435 -13.591 -6.573 1.00 97.62 120 PRO A CA 1
ATOM 969 C C . PRO A 1 120 ? 10.072 -13.529 -7.967 1.00 97.62 120 PRO A C 1
ATOM 971 O O . PRO A 1 120 ? 10.552 -12.470 -8.362 1.00 97.62 120 PRO A O 1
ATOM 974 N N . ARG A 1 121 ? 10.119 -14.667 -8.667 1.00 97.75 121 ARG A N 1
ATOM 975 C CA . ARG A 1 121 ? 10.713 -14.898 -9.996 1.00 97.75 121 ARG A CA 1
ATOM 976 C C . ARG A 1 121 ? 10.346 -16.313 -10.458 1.00 97.75 121 ARG A C 1
ATOM 978 O O . ARG A 1 121 ? 9.886 -17.109 -9.641 1.00 97.75 121 ARG A O 1
ATOM 985 N N . THR A 1 122 ? 10.588 -16.637 -11.726 1.00 97.25 122 THR A N 1
ATOM 986 C CA . THR A 1 122 ? 10.399 -17.986 -12.288 1.00 97.25 122 THR A CA 1
ATOM 987 C C . THR A 1 122 ? 11.064 -19.057 -11.418 1.00 97.25 122 THR A C 1
ATOM 989 O O . THR A 1 122 ? 12.169 -18.848 -10.920 1.00 97.25 122 THR A O 1
ATOM 992 N N . GLY A 1 123 ? 10.373 -20.183 -11.214 1.00 97.38 123 GLY A N 1
ATOM 993 C CA . GLY A 1 123 ? 10.800 -21.265 -10.318 1.00 97.38 123 GLY A CA 1
ATOM 994 C C . GLY A 1 123 ? 10.440 -21.063 -8.839 1.00 97.38 123 GLY A C 1
ATOM 995 O O . GLY A 1 123 ? 10.516 -22.013 -8.070 1.00 97.38 123 GLY A O 1
ATOM 996 N N . GLU A 1 124 ? 9.999 -19.869 -8.426 1.00 98.44 124 GLU A N 1
ATOM 997 C CA . GLU A 1 124 ? 9.531 -19.602 -7.059 1.00 98.44 124 GLU A CA 1
ATOM 998 C C . GLU A 1 124 ? 8.010 -19.368 -7.001 1.00 98.44 124 GLU A C 1
ATOM 1000 O O . GLU A 1 124 ? 7.358 -19.043 -7.996 1.00 98.44 124 GLU A O 1
ATOM 1005 N N . THR A 1 125 ? 7.430 -19.521 -5.811 1.00 98.75 125 THR A N 1
ATOM 1006 C CA . THR A 1 125 ? 5.998 -19.333 -5.535 1.00 98.75 125 THR A CA 1
ATOM 1007 C C . THR A 1 125 ? 5.719 -18.018 -4.807 1.00 98.75 125 THR A C 1
ATOM 1009 O O . THR A 1 125 ? 6.602 -17.430 -4.179 1.00 98.75 125 THR A O 1
ATOM 1012 N N . VAL A 1 126 ? 4.475 -17.538 -4.882 1.00 98.81 126 VAL A N 1
ATOM 1013 C CA . VAL A 1 126 ? 4.002 -16.367 -4.131 1.00 98.81 126 VAL A CA 1
ATOM 1014 C C . VAL A 1 126 ? 4.189 -16.600 -2.630 1.00 98.81 126 VAL A C 1
ATOM 1016 O O . VAL A 1 126 ? 3.684 -17.583 -2.089 1.00 98.81 126 VAL A O 1
ATOM 1019 N N . ARG A 1 127 ? 4.878 -15.686 -1.940 1.00 98.81 127 ARG A N 1
ATOM 1020 C CA . ARG A 1 127 ? 5.148 -15.792 -0.495 1.00 98.81 127 ARG A CA 1
ATOM 1021 C C . ARG A 1 127 ? 5.318 -14.431 0.184 1.00 98.81 127 ARG A C 1
ATOM 1023 O O . ARG A 1 127 ? 5.202 -13.384 -0.456 1.00 98.81 127 ARG A O 1
ATOM 1030 N N . ILE A 1 128 ? 5.598 -14.459 1.490 1.00 98.81 128 ILE A N 1
ATOM 1031 C CA . ILE A 1 128 ? 5.923 -13.287 2.314 1.00 98.81 128 ILE A CA 1
ATOM 1032 C C . ILE A 1 128 ? 7.414 -13.316 2.691 1.00 98.81 128 ILE A C 1
ATOM 1034 O O . ILE A 1 128 ? 7.849 -14.191 3.434 1.00 98.81 128 ILE A O 1
ATOM 1038 N N . ASP A 1 129 ? 8.170 -12.321 2.232 1.00 98.56 129 ASP A N 1
ATOM 1039 C CA . ASP A 1 129 ? 9.591 -12.108 2.535 1.00 98.56 129 ASP A CA 1
ATOM 1040 C C . ASP A 1 129 ? 9.775 -11.016 3.617 1.00 98.56 129 ASP A C 1
ATOM 1042 O O . ASP A 1 129 ? 8.933 -10.131 3.807 1.00 98.56 129 ASP A O 1
ATOM 1046 N N . LYS A 1 130 ? 10.930 -11.016 4.301 1.00 98.25 130 LYS A N 1
ATOM 1047 C CA . LYS A 1 130 ? 11.370 -9.915 5.186 1.00 98.25 130 LYS A CA 1
ATOM 1048 C C . LYS A 1 130 ? 12.149 -8.848 4.394 1.00 98.25 130 LYS A C 1
ATOM 1050 O O . LYS A 1 130 ? 13.022 -9.176 3.590 1.00 98.25 130 LYS A O 1
ATOM 1055 N N . LEU A 1 131 ? 11.943 -7.562 4.696 1.00 97.25 131 LEU A N 1
ATOM 1056 C CA . LEU A 1 131 ? 12.820 -6.451 4.288 1.00 97.25 131 LEU A CA 1
ATOM 1057 C C . LEU A 1 131 ? 14.144 -6.506 5.075 1.00 97.25 131 LEU A C 1
ATOM 1059 O O . LEU A 1 131 ? 14.399 -5.709 5.981 1.00 97.25 131 LEU A O 1
ATOM 1063 N N . THR A 1 132 ? 14.990 -7.479 4.735 1.00 97.56 132 THR A N 1
ATOM 1064 C CA . THR A 1 132 ? 16.343 -7.662 5.288 1.00 97.56 132 THR A CA 1
ATOM 1065 C C . THR A 1 132 ? 17.230 -6.429 5.074 1.00 97.56 132 THR A C 1
ATOM 1067 O O . THR A 1 132 ? 16.947 -5.599 4.209 1.00 97.56 132 THR A O 1
ATOM 1070 N N . LYS A 1 133 ? 18.367 -6.328 5.790 1.00 96.94 133 LYS A N 1
ATOM 1071 C CA . LYS A 1 133 ? 19.378 -5.269 5.558 1.00 96.94 133 LYS A CA 1
ATOM 1072 C C . LYS A 1 133 ? 19.737 -5.146 4.058 1.00 96.94 133 LYS A C 1
ATOM 1074 O O . LYS A 1 133 ? 19.787 -4.036 3.535 1.00 96.94 133 LYS A O 1
ATOM 1079 N N . ARG A 1 134 ? 19.867 -6.274 3.337 1.00 95.69 134 ARG A N 1
ATOM 1080 C CA . ARG A 1 134 ? 20.079 -6.321 1.873 1.00 95.69 134 ARG A CA 1
ATOM 1081 C C . ARG A 1 134 ? 18.911 -5.718 1.082 1.00 95.69 134 ARG A C 1
ATOM 1083 O O . ARG A 1 134 ? 19.149 -4.878 0.221 1.00 95.69 134 ARG A O 1
ATOM 1090 N N . ARG A 1 135 ? 17.660 -6.107 1.370 1.00 94.62 135 ARG A N 1
ATOM 1091 C CA . ARG A 1 135 ? 16.473 -5.550 0.687 1.00 94.62 135 ARG A CA 1
ATOM 1092 C C . ARG A 1 135 ? 16.261 -4.064 0.986 1.00 94.62 135 ARG A C 1
ATOM 1094 O O . ARG A 1 135 ? 15.888 -3.333 0.078 1.00 94.62 135 ARG A O 1
ATOM 1101 N N . LYS A 1 136 ? 16.564 -3.600 2.204 1.00 95.75 136 LYS A N 1
ATOM 1102 C CA . LYS A 1 136 ? 16.526 -2.171 2.568 1.00 95.75 136 LYS A CA 1
ATOM 1103 C C . LYS A 1 136 ? 17.556 -1.350 1.779 1.00 95.75 136 LYS A C 1
ATOM 1105 O O . LYS A 1 136 ? 17.183 -0.318 1.239 1.00 95.75 136 LYS A O 1
ATOM 1110 N N . ARG A 1 137 ? 18.793 -1.842 1.597 1.00 96.62 137 ARG A N 1
ATOM 1111 C CA . ARG A 1 137 ? 19.787 -1.216 0.689 1.00 96.62 137 ARG A CA 1
ATOM 1112 C C . ARG A 1 137 ? 19.370 -1.218 -0.790 1.00 96.62 137 ARG A C 1
ATOM 1114 O O . ARG A 1 137 ? 19.885 -0.428 -1.567 1.00 96.62 137 ARG A O 1
ATOM 1121 N N . GLN A 1 138 ? 18.451 -2.099 -1.187 1.00 96.31 138 GLN A N 1
ATOM 1122 C CA . GLN A 1 138 ? 17.890 -2.149 -2.541 1.00 96.31 138 GLN A CA 1
ATOM 1123 C C . GLN A 1 138 ? 16.599 -1.327 -2.702 1.00 96.31 138 GLN A C 1
ATOM 1125 O O . GLN A 1 138 ? 16.037 -1.350 -3.792 1.00 96.31 138 GLN A O 1
ATOM 1130 N N . PHE A 1 139 ? 16.093 -0.648 -1.668 1.00 96.81 139 PHE A N 1
ATOM 1131 C CA . PHE A 1 139 ? 14.815 0.072 -1.719 1.00 96.81 139 PHE A CA 1
ATOM 1132 C C . PHE A 1 139 ? 14.877 1.273 -2.679 1.00 96.81 139 PHE A C 1
ATOM 1134 O O . PHE A 1 139 ? 15.678 2.182 -2.489 1.00 96.81 139 PHE A O 1
ATOM 1141 N N . ALA A 1 140 ? 14.007 1.289 -3.692 1.00 96.69 140 ALA A N 1
ATOM 1142 C CA . ALA A 1 140 ? 13.936 2.334 -4.723 1.00 96.69 140 ALA A CA 1
ATOM 1143 C C . ALA A 1 140 ? 12.736 3.289 -4.555 1.00 96.69 140 ALA A C 1
ATOM 1145 O O . ALA A 1 140 ? 12.453 4.091 -5.447 1.00 96.69 140 ALA A O 1
ATOM 1146 N N . GLY A 1 141 ? 12.021 3.178 -3.431 1.00 97.19 141 GLY A N 1
ATOM 1147 C CA . GLY A 1 141 ? 10.807 3.929 -3.118 1.00 97.19 141 GLY A CA 1
ATOM 1148 C C . GLY A 1 141 ? 9.598 3.027 -2.860 1.00 97.19 141 GLY A C 1
ATOM 1149 O O . GLY A 1 141 ? 9.625 1.818 -3.099 1.00 97.19 141 GLY A O 1
ATOM 1150 N N . ALA A 1 142 ? 8.518 3.636 -2.375 1.00 98.44 142 ALA A N 1
ATOM 1151 C CA . ALA A 1 142 ? 7.218 2.996 -2.216 1.00 98.44 142 ALA A CA 1
ATOM 1152 C C . ALA A 1 142 ? 6.079 3.947 -2.607 1.00 98.44 142 ALA A C 1
ATOM 1154 O O . ALA A 1 142 ? 6.261 5.168 -2.635 1.00 98.44 142 ALA A O 1
ATOM 1155 N N . VAL A 1 143 ? 4.905 3.388 -2.906 1.00 98.62 143 VAL A N 1
ATOM 1156 C CA . VAL A 1 143 ? 3.675 4.148 -3.196 1.00 98.62 143 VAL A CA 1
ATOM 1157 C C . VAL A 1 143 ? 2.480 3.552 -2.455 1.00 98.62 143 VAL A C 1
ATOM 1159 O O . VAL A 1 143 ? 2.475 2.364 -2.140 1.00 98.62 143 VAL A O 1
ATOM 1162 N N . ARG A 1 144 ? 1.453 4.367 -2.210 1.00 98.62 144 ARG A N 1
ATOM 1163 C CA . ARG A 1 144 ? 0.232 3.989 -1.489 1.00 98.62 144 ARG A CA 1
ATOM 1164 C C . ARG A 1 144 ? -0.996 4.117 -2.399 1.00 98.62 144 ARG A C 1
ATOM 1166 O O . ARG A 1 144 ? -1.525 5.224 -2.529 1.00 98.62 144 ARG A O 1
ATOM 1173 N N . PRO A 1 145 ? -1.448 3.031 -3.055 1.00 98.50 145 PRO A N 1
ATOM 1174 C CA . PRO A 1 145 ? -2.647 3.061 -3.891 1.00 98.50 145 PRO A CA 1
ATOM 1175 C C . PRO A 1 145 ? -3.898 3.468 -3.105 1.00 98.50 145 PRO A C 1
ATOM 1177 O O . PRO A 1 145 ? -3.989 3.250 -1.894 1.00 98.50 145 PRO A O 1
ATOM 1180 N N . GLY A 1 146 ? -4.838 4.112 -3.800 1.00 96.50 146 GLY A N 1
ATOM 1181 C CA . GLY A 1 146 ? -6.107 4.594 -3.246 1.00 96.50 146 GLY A CA 1
ATOM 1182 C C . GLY A 1 146 ? -5.998 5.757 -2.253 1.00 96.50 146 GLY A C 1
ATOM 1183 O O . GLY A 1 146 ? -7.021 6.230 -1.771 1.00 96.50 146 GLY A O 1
ATOM 1184 N N . ALA A 1 147 ? -4.793 6.228 -1.905 1.00 96.38 147 ALA A N 1
ATOM 1185 C CA . ALA A 1 147 ? -4.647 7.291 -0.912 1.00 96.38 147 ALA A CA 1
ATOM 1186 C C . ALA A 1 147 ? -4.818 8.685 -1.525 1.00 96.38 147 ALA A C 1
ATOM 1188 O O . ALA A 1 147 ? -4.277 8.942 -2.605 1.00 96.38 147 ALA A O 1
ATOM 1189 N N . PRO A 1 148 ? -5.454 9.625 -0.797 1.00 93.62 148 PRO A N 1
ATOM 1190 C CA . PRO A 1 148 ? -5.373 11.033 -1.147 1.00 93.62 148 PRO A CA 1
ATOM 1191 C C . PRO A 1 148 ? -3.914 11.515 -1.124 1.00 93.62 148 PRO A C 1
ATOM 1193 O O . PRO A 1 148 ? -3.038 10.934 -0.469 1.00 93.62 148 PRO A O 1
ATOM 1196 N N . GLU A 1 149 ? -3.655 12.605 -1.838 1.00 88.94 149 GLU A N 1
ATOM 1197 C CA . GLU A 1 149 ? -2.340 13.244 -1.924 1.00 88.94 149 GLU A CA 1
ATOM 1198 C C . GLU A 1 149 ? -1.824 13.691 -0.544 1.00 88.94 149 GLU A C 1
ATOM 1200 O O . GLU A 1 149 ? -2.571 13.765 0.435 1.00 88.94 149 GLU A O 1
ATOM 1205 N N . HIS A 1 150 ? -0.515 13.919 -0.416 1.00 87.50 150 HIS A N 1
ATOM 1206 C CA . HIS A 1 150 ? 0.066 14.284 0.874 1.00 87.50 150 HIS A CA 1
ATOM 1207 C C . HIS A 1 150 ? -0.211 15.754 1.211 1.00 87.50 150 HIS A C 1
ATOM 1209 O O . HIS A 1 150 ? 0.571 16.625 0.840 1.00 87.50 150 HIS A O 1
ATOM 1215 N N . LYS A 1 151 ? -1.266 16.021 1.988 1.00 89.19 151 LYS A N 1
ATOM 1216 C CA . LYS A 1 151 ? -1.510 17.338 2.589 1.00 89.19 151 LYS A CA 1
ATOM 1217 C C . LYS A 1 151 ? -1.188 17.344 4.090 1.00 89.19 151 LYS A C 1
ATOM 1219 O O . LYS A 1 151 ? -1.627 16.460 4.829 1.00 89.19 151 LYS A O 1
ATOM 1224 N N . THR A 1 152 ? -0.424 18.349 4.515 1.00 90.69 152 THR A N 1
ATOM 1225 C CA . THR A 1 152 ? -0.278 18.786 5.910 1.00 90.69 152 THR A CA 1
ATOM 1226 C C . THR A 1 152 ? -1.449 19.690 6.305 1.00 90.69 152 THR A C 1
ATOM 1228 O O . THR A 1 152 ? -2.019 20.397 5.474 1.00 90.69 152 THR A O 1
ATOM 1231 N N . TRP A 1 153 ? -1.811 19.667 7.583 1.00 91.88 153 TRP A N 1
ATOM 1232 C CA . TRP A 1 153 ? -2.859 20.505 8.169 1.00 91.88 153 TRP A CA 1
ATOM 1233 C C . TRP A 1 153 ? -2.299 21.126 9.452 1.00 91.88 153 TRP A C 1
ATOM 1235 O O . TRP A 1 153 ? -1.394 20.541 10.051 1.00 91.88 153 TRP A O 1
ATOM 1245 N N . SER A 1 154 ? -2.785 22.301 9.856 1.00 94.56 154 SER A N 1
ATOM 1246 C CA . SER A 1 154 ? -2.367 22.912 11.123 1.00 94.56 154 SER A CA 1
ATOM 1247 C C . SER A 1 154 ? -2.894 22.098 12.314 1.00 94.56 154 SER A C 1
ATOM 1249 O O . SER A 1 154 ? -3.977 21.514 12.198 1.00 94.56 154 SER A O 1
ATOM 1251 N N . PRO A 1 155 ? -2.180 22.065 13.460 1.00 94.69 155 PRO A N 1
ATOM 1252 C CA . PRO A 1 155 ? -2.642 21.370 14.664 1.00 94.69 155 PRO A CA 1
ATOM 1253 C C . PRO A 1 155 ? -4.062 21.781 15.062 1.00 94.69 155 PRO A C 1
ATOM 1255 O O . PRO A 1 155 ? -4.919 20.920 15.221 1.00 94.69 155 PRO A O 1
ATOM 1258 N N . SER A 1 156 ? -4.349 23.085 15.057 1.00 93.25 156 SER A N 1
ATOM 1259 C CA . SER A 1 156 ? -5.662 23.648 15.392 1.00 93.25 156 SER A CA 1
ATOM 1260 C C . SER A 1 156 ? -6.795 23.125 14.498 1.00 93.25 156 SER A C 1
ATOM 1262 O O . SER A 1 156 ? -7.899 22.910 14.975 1.00 93.25 156 SER A O 1
ATOM 1264 N N . VAL A 1 157 ? -6.549 22.865 13.206 1.00 92.75 157 VAL A N 1
ATOM 1265 C CA . VAL A 1 157 ? -7.570 22.282 12.308 1.00 92.75 157 VAL A CA 1
ATOM 1266 C C . VAL A 1 157 ? -7.809 20.797 12.607 1.00 92.75 157 VAL A C 1
ATOM 1268 O O . VAL A 1 157 ? -8.920 20.313 12.387 1.00 92.75 157 VAL A O 1
ATOM 1271 N N . MET A 1 158 ? -6.806 20.077 13.122 1.00 92.81 158 MET A N 1
ATOM 1272 C CA . MET A 1 158 ? -6.995 18.700 13.593 1.00 92.81 158 MET A CA 1
ATOM 1273 C C . MET A 1 158 ? -7.763 18.682 14.919 1.00 92.81 158 MET A C 1
ATOM 1275 O O . MET A 1 158 ? -8.798 18.025 15.016 1.00 92.81 158 MET A O 1
ATOM 1279 N N . GLU A 1 159 ? -7.324 19.488 15.887 1.00 92.81 159 GLU A N 1
ATOM 1280 C CA . GLU A 1 159 ? -7.944 19.633 17.207 1.00 92.81 159 GLU A CA 1
ATOM 1281 C C . GLU A 1 159 ? -9.409 20.088 17.116 1.00 92.81 159 GLU A C 1
ATOM 1283 O O . GLU A 1 159 ? -10.270 19.540 17.801 1.00 92.81 159 GLU A O 1
ATOM 1288 N N . LEU A 1 160 ? -9.732 21.037 16.228 1.00 92.62 160 LEU A N 1
ATOM 1289 C CA . LEU A 1 160 ? -11.112 21.474 15.994 1.00 92.62 160 LEU A CA 1
ATOM 1290 C C . LEU A 1 160 ? -12.004 20.338 15.480 1.00 92.62 160 LEU A C 1
ATOM 1292 O O . LEU A 1 160 ? -13.152 20.235 15.907 1.00 92.62 160 LEU A O 1
ATOM 1296 N N . VAL A 1 161 ? -11.495 19.459 14.610 1.00 91.56 161 VAL A N 1
ATOM 1297 C CA . VAL A 1 161 ? -12.246 18.272 14.171 1.00 91.56 161 VAL A CA 1
ATOM 1298 C C . VAL A 1 161 ? -12.434 17.282 15.326 1.00 91.56 161 VAL A C 1
ATOM 1300 O O . VAL A 1 161 ? -13.539 16.780 15.502 1.00 91.56 161 VAL A O 1
ATOM 1303 N N . GLU A 1 162 ? -11.420 17.062 16.165 1.00 91.75 162 GLU A N 1
ATOM 1304 C CA . GLU A 1 162 ? -11.507 16.186 17.350 1.00 91.75 162 GLU A CA 1
ATOM 1305 C C . GLU A 1 162 ? -12.366 16.781 18.488 1.00 91.75 162 GLU A C 1
ATOM 1307 O O . GLU A 1 162 ? -12.920 16.057 19.320 1.00 91.75 162 GLU A O 1
ATOM 1312 N N . LYS A 1 163 ? -12.519 18.108 18.541 1.00 91.00 163 LYS A N 1
ATOM 1313 C CA . LYS A 1 163 ? -13.468 18.805 19.421 1.00 91.00 163 LYS A CA 1
ATOM 1314 C C . LYS A 1 163 ? -14.902 18.652 18.910 1.00 91.00 163 LYS A C 1
ATOM 1316 O O . LYS A 1 163 ? -15.780 18.302 19.691 1.00 91.00 163 LYS A O 1
ATOM 1321 N N . ILE A 1 164 ? -15.122 18.832 17.605 1.00 88.69 164 ILE A N 1
ATOM 1322 C CA . ILE A 1 164 ? -16.425 18.613 16.955 1.00 88.69 164 ILE A CA 1
ATOM 1323 C C . ILE A 1 164 ? -16.847 17.138 17.050 1.00 88.69 164 ILE A C 1
ATOM 1325 O O . ILE A 1 164 ? -18.018 16.867 17.290 1.00 88.69 164 ILE A O 1
ATOM 1329 N N . ASP A 1 165 ? -15.912 16.188 16.927 1.00 87.94 165 ASP A N 1
ATOM 1330 C CA . ASP A 1 165 ? -16.164 14.759 17.164 1.00 87.94 165 ASP A CA 1
ATOM 1331 C C . ASP A 1 165 ? -16.744 14.489 18.553 1.00 87.94 165 ASP A C 1
ATOM 1333 O O . ASP A 1 165 ? -17.764 13.811 18.652 1.00 87.94 165 ASP A O 1
ATOM 1337 N N . ARG A 1 166 ? -16.108 15.027 19.603 1.00 88.62 166 ARG A N 1
ATOM 1338 C CA . ARG A 1 166 ? -16.566 14.876 20.991 1.00 88.62 166 ARG A CA 1
ATOM 1339 C C . ARG A 1 166 ? -17.928 15.523 21.194 1.00 88.62 166 ARG A C 1
ATOM 1341 O O . ARG A 1 166 ? -18.853 14.833 21.584 1.00 88.62 166 ARG A O 1
ATOM 1348 N N . MET A 1 167 ? -18.097 16.781 20.784 1.00 86.69 167 MET A N 1
ATOM 1349 C CA . MET A 1 167 ? -19.385 17.480 20.896 1.00 86.69 167 MET A CA 1
ATOM 1350 C C . MET A 1 167 ? -20.523 16.737 20.169 1.00 86.69 167 MET A C 1
ATOM 1352 O O . MET A 1 167 ? -21.618 16.634 20.706 1.00 86.69 167 MET A O 1
ATOM 1356 N N . SER A 1 168 ? -20.259 16.154 18.991 1.00 84.44 168 SER A N 1
ATOM 1357 C CA . SER A 1 168 ? -21.230 15.315 18.265 1.00 84.44 168 SER A CA 1
ATOM 1358 C C . SER A 1 168 ? -21.533 13.973 18.955 1.00 84.44 168 SER A C 1
ATOM 1360 O O . SER A 1 168 ? -22.578 13.382 18.689 1.00 84.44 168 SER A O 1
ATOM 1362 N N . ALA A 1 169 ? -20.624 13.454 19.785 1.00 83.81 169 ALA A N 1
ATOM 1363 C CA . ALA A 1 169 ? -20.833 12.235 20.567 1.00 83.81 169 ALA A CA 1
ATOM 1364 C C . ALA A 1 169 ? -21.591 12.534 21.869 1.00 83.81 169 ALA A C 1
ATOM 1366 O O . ALA A 1 169 ? -22.572 11.853 22.152 1.00 83.81 169 ALA A O 1
ATOM 1367 N N . ASP A 1 170 ? -21.192 13.591 22.585 1.00 82.50 170 ASP A N 1
ATOM 1368 C CA . ASP A 1 170 ? -21.848 14.089 23.797 1.00 82.50 170 ASP A CA 1
ATOM 1369 C C . ASP A 1 170 ? -23.343 14.354 23.521 1.00 82.50 170 ASP A C 1
ATOM 1371 O O . ASP A 1 170 ? -24.211 13.836 24.223 1.00 82.50 170 ASP A O 1
ATOM 1375 N N . GLN A 1 171 ? -23.659 15.052 22.419 1.00 74.88 171 GLN A N 1
ATOM 1376 C CA . GLN A 1 171 ? -25.043 15.307 21.995 1.00 74.88 171 GLN A CA 1
ATOM 1377 C C . GLN A 1 171 ? -25.827 14.014 21.718 1.00 74.88 171 GLN A C 1
ATOM 1379 O O . GLN A 1 171 ? -26.946 13.876 22.196 1.00 74.88 171 GLN A O 1
ATOM 1384 N N . ARG A 1 172 ? -25.230 13.012 21.049 1.00 74.00 172 ARG A N 1
ATOM 1385 C CA . ARG A 1 172 ? -25.876 11.697 20.844 1.00 74.00 172 ARG A CA 1
ATOM 1386 C C . ARG A 1 172 ? -26.094 10.911 22.147 1.00 74.00 172 ARG A C 1
ATOM 1388 O O . ARG A 1 172 ? -26.880 9.966 22.141 1.00 74.00 172 ARG A O 1
ATOM 1395 N N . THR A 1 173 ? -25.414 11.260 23.243 1.00 73.62 173 THR A N 1
ATOM 1396 C CA . THR A 1 173 ? -25.700 10.705 24.579 1.00 73.62 173 THR A CA 1
ATOM 1397 C C . THR A 1 173 ? -26.724 11.518 25.371 1.00 73.62 173 THR A C 1
ATOM 1399 O O . THR A 1 173 ? -27.476 10.916 26.128 1.00 73.62 173 THR A O 1
ATOM 1402 N N . GLU A 1 174 ? -26.812 12.837 25.161 1.00 67.00 174 GLU A N 1
ATOM 1403 C CA . GLU A 1 174 ? -27.877 13.696 25.714 1.00 67.00 174 GLU A CA 1
ATOM 1404 C C . GLU A 1 174 ? -29.239 13.435 25.029 1.00 67.00 174 GLU A C 1
ATOM 1406 O O . GLU A 1 174 ? -30.276 13.465 25.683 1.00 67.00 174 GLU A O 1
ATOM 1411 N N . GLU A 1 175 ? -29.242 13.126 23.726 1.00 64.56 175 GLU A N 1
ATOM 1412 C CA . GLU A 1 175 ? -30.443 12.821 22.926 1.00 64.56 175 GLU A CA 1
ATOM 1413 C C . GLU A 1 175 ? -30.969 11.382 23.106 1.00 64.56 175 GLU A C 1
ATOM 1415 O O . GLU A 1 175 ? -32.071 11.077 22.645 1.00 64.56 175 GLU A O 1
ATOM 1420 N N . LYS A 1 176 ? -30.226 10.476 23.766 1.00 52.00 176 LYS A N 1
ATOM 1421 C CA . LYS A 1 176 ? -30.732 9.126 24.074 1.00 52.00 176 LYS A CA 1
ATOM 1422 C C . LYS A 1 176 ? -31.704 9.224 25.265 1.00 52.00 176 LYS A C 1
ATOM 1424 O O . LYS A 1 176 ? -31.262 9.623 26.343 1.00 52.00 176 LYS A O 1
ATOM 1429 N N . PRO A 1 177 ? -32.979 8.801 25.139 1.00 56.94 177 PRO A N 1
ATOM 1430 C CA . PRO A 1 177 ? -33.910 8.821 26.263 1.00 56.94 177 PRO A CA 1
ATOM 1431 C C . PRO A 1 177 ? -33.391 8.017 27.470 1.00 56.94 177 PRO A C 1
ATOM 1433 O O . PRO A 1 177 ? -32.711 6.997 27.280 1.00 56.94 177 PRO A O 1
ATOM 1436 N N . PRO A 1 178 ? -33.713 8.434 28.711 1.00 54.12 178 PRO A N 1
ATOM 1437 C CA . PRO A 1 178 ? -33.402 7.650 29.900 1.00 54.12 178 PRO A CA 1
ATOM 1438 C C . PRO A 1 178 ? -34.099 6.285 29.833 1.00 54.12 178 PRO A C 1
ATOM 1440 O O . PRO A 1 178 ? -35.233 6.182 29.372 1.00 54.12 178 PRO A O 1
ATOM 1443 N N . ASP A 1 179 ? -33.425 5.241 30.321 1.00 58.47 179 ASP A N 1
ATOM 1444 C CA . ASP A 1 179 ? -33.827 3.825 30.211 1.00 58.47 179 ASP A CA 1
ATOM 1445 C C . ASP A 1 179 ? -34.970 3.464 31.197 1.00 58.47 179 ASP A C 1
ATOM 1447 O O . ASP A 1 179 ? -34.856 2.582 32.047 1.00 58.47 179 ASP A O 1
ATOM 1451 N N . LYS A 1 180 ? -36.071 4.223 31.133 1.00 56.16 180 LYS A N 1
ATOM 1452 C CA . LYS A 1 180 ? -37.225 4.173 32.046 1.00 56.16 180 LYS A CA 1
ATOM 1453 C C . LYS A 1 180 ? -38.427 3.392 31.504 1.00 56.16 180 LYS A C 1
ATOM 1455 O O . LYS A 1 180 ? -39.524 3.556 32.020 1.00 56.16 180 LYS A O 1
ATOM 1460 N N . GLU A 1 181 ? -38.235 2.509 30.524 1.00 48.62 181 GLU A N 1
ATOM 1461 C CA . GLU A 1 181 ? -39.324 1.635 30.059 1.00 48.62 181 GLU A CA 1
ATOM 1462 C C . GLU A 1 181 ? -38.838 0.269 29.547 1.00 48.62 181 GLU A C 1
ATOM 1464 O O . GLU A 1 181 ? -39.194 -0.202 28.469 1.00 48.62 181 GLU A O 1
ATOM 1469 N N . ARG A 1 182 ? -38.019 -0.411 30.363 1.00 47.47 182 ARG A N 1
ATOM 1470 C CA . ARG A 1 182 ? -37.733 -1.845 30.195 1.00 47.47 182 ARG A CA 1
ATOM 1471 C C . ARG A 1 182 ? -38.379 -2.679 31.299 1.00 47.47 182 ARG A C 1
ATOM 1473 O O . ARG A 1 182 ? -37.695 -3.285 32.122 1.00 47.47 182 ARG A O 1
ATOM 1480 N N . THR A 1 183 ? -39.709 -2.716 31.290 1.00 44.72 183 THR A N 1
ATOM 1481 C CA . THR A 1 183 ? -40.512 -3.640 32.103 1.00 44.72 183 THR A CA 1
ATOM 1482 C C . THR A 1 183 ? -40.019 -5.078 31.895 1.00 44.72 183 THR A C 1
ATOM 1484 O O . THR A 1 183 ? -39.984 -5.537 30.748 1.00 44.72 183 THR A O 1
ATOM 1487 N N . PRO A 1 184 ? -39.633 -5.815 32.953 1.00 40.69 184 PRO A N 1
ATOM 1488 C CA . PRO A 1 184 ? -39.278 -7.221 32.821 1.00 40.69 184 PRO A CA 1
ATOM 1489 C C . PRO A 1 184 ? -40.515 -8.035 32.428 1.00 40.69 184 PRO A C 1
ATOM 1491 O O . PRO A 1 184 ? -41.404 -8.269 33.244 1.00 40.69 184 PRO A O 1
ATOM 1494 N N . GLN A 1 185 ? -40.579 -8.478 31.172 1.00 41.38 185 GLN A N 1
ATOM 1495 C CA . GLN A 1 185 ? -41.521 -9.520 30.777 1.00 41.38 185 GLN A CA 1
ATOM 1496 C C . GLN A 1 185 ? -41.046 -10.847 31.373 1.00 41.38 185 GLN A C 1
ATOM 1498 O O . GLN A 1 185 ? -40.207 -11.535 30.792 1.00 41.38 185 GLN A O 1
ATOM 1503 N N . ASN A 1 186 ? -41.582 -11.196 32.544 1.00 43.56 186 ASN A N 1
ATOM 1504 C C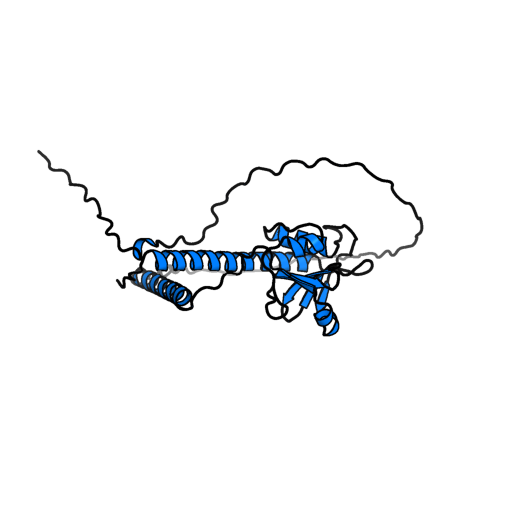A . ASN A 1 186 ? -41.530 -12.571 33.027 1.00 43.56 186 ASN A CA 1
ATOM 1505 C C . ASN A 1 186 ? -42.257 -13.460 32.002 1.00 43.56 186 ASN A C 1
ATOM 1507 O O . ASN A 1 186 ? -43.421 -13.179 31.701 1.00 43.56 186 ASN A O 1
ATOM 1511 N N . PRO A 1 187 ? -41.626 -14.519 31.465 1.00 44.44 187 PRO A N 1
ATOM 1512 C CA . PRO A 1 187 ? -42.366 -15.522 30.716 1.00 44.44 187 PRO A CA 1
ATOM 1513 C C . PRO A 1 187 ? -43.350 -16.228 31.667 1.00 44.44 187 PRO A C 1
ATOM 1515 O O . PRO A 1 187 ? -42.995 -16.474 32.825 1.00 44.44 187 PRO A O 1
ATOM 1518 N N . PRO A 1 188 ? -44.574 -16.563 31.223 1.00 38.94 188 PRO A N 1
ATOM 1519 C CA . PRO A 1 188 ? -45.471 -17.389 32.019 1.00 38.94 188 PRO A CA 1
ATOM 1520 C C . PRO A 1 188 ? -44.847 -18.774 32.223 1.00 38.94 188 PRO A C 1
ATOM 1522 O O . PRO A 1 188 ? -44.251 -19.338 31.305 1.00 38.94 188 PRO A O 1
ATOM 1525 N N . ALA A 1 189 ? -44.986 -19.323 33.428 1.00 41.88 189 ALA A N 1
ATOM 1526 C CA . ALA A 1 189 ? -44.545 -20.680 33.711 1.00 41.88 189 ALA A CA 1
ATOM 1527 C C . ALA A 1 189 ? -45.490 -21.693 33.047 1.00 41.88 189 ALA A C 1
ATOM 1529 O O . ALA A 1 189 ? -46.705 -21.625 33.227 1.00 41.88 189 ALA A O 1
ATOM 1530 N N . THR A 1 190 ? -44.922 -22.658 32.328 1.00 37.59 190 THR A N 1
ATOM 1531 C CA . THR A 1 190 ? -45.612 -23.885 31.915 1.00 37.59 190 THR A CA 1
ATOM 1532 C C . THR A 1 190 ? -44.742 -25.076 32.279 1.00 37.59 190 THR A C 1
ATOM 1534 O O . THR A 1 190 ? -43.758 -25.368 31.598 1.00 37.59 190 THR A O 1
ATOM 1537 N N . ASP A 1 191 ? -45.112 -25.743 33.367 1.00 37.62 191 ASP A N 1
ATOM 1538 C CA . ASP A 1 191 ? -44.601 -27.062 33.716 1.00 37.62 191 ASP A CA 1
ATOM 1539 C C . ASP A 1 191 ? -45.016 -28.127 32.694 1.00 37.62 191 ASP A C 1
ATOM 1541 O O . ASP A 1 191 ? -46.026 -27.995 32.001 1.00 37.62 191 ASP A O 1
ATOM 1545 N N . THR A 1 192 ? -44.282 -29.243 32.753 1.00 36.00 192 THR A N 1
ATOM 1546 C CA . THR A 1 192 ? -44.586 -30.599 32.247 1.00 36.00 192 THR A CA 1
ATOM 1547 C C . THR A 1 192 ? -43.661 -31.071 31.126 1.00 36.00 192 THR A C 1
ATOM 1549 O O . THR A 1 192 ? -43.948 -30.948 29.938 1.00 36.00 192 THR A O 1
ATOM 1552 N N . ALA A 1 193 ? -42.577 -31.736 31.530 1.00 37.56 193 ALA A N 1
ATOM 1553 C CA . ALA A 1 193 ? -42.025 -32.847 30.759 1.00 37.56 193 ALA A CA 1
ATOM 1554 C C . ALA A 1 193 ? -42.788 -34.136 31.120 1.00 37.56 193 ALA A C 1
ATOM 1556 O O . ALA A 1 193 ? -43.309 -34.246 32.234 1.00 37.56 193 ALA A O 1
ATOM 1557 N N . PRO A 1 194 ? -42.764 -35.153 30.247 1.00 42.34 194 PRO A N 1
ATOM 1558 C CA . PRO A 1 194 ? -42.147 -36.383 30.743 1.00 42.34 194 PRO A CA 1
ATOM 1559 C C . PRO A 1 194 ? -41.143 -37.042 29.782 1.00 42.34 194 PRO A C 1
ATOM 1561 O O . PRO A 1 194 ? -41.184 -36.902 28.563 1.00 42.34 194 PRO A O 1
ATOM 1564 N N . LYS A 1 195 ? -40.246 -37.802 30.415 1.00 35.84 195 LYS A N 1
ATOM 1565 C CA . LYS A 1 195 ? -39.419 -38.899 29.879 1.00 35.84 195 LYS A CA 1
ATOM 1566 C C . LYS A 1 195 ? -40.324 -40.053 29.376 1.00 35.84 195 LYS A C 1
ATOM 1568 O O . LYS A 1 195 ? -41.473 -40.106 29.802 1.00 35.84 195 LYS A O 1
ATOM 1573 N N . ASN A 1 196 ? -39.917 -41.041 28.570 1.00 33.31 196 ASN A N 1
ATOM 1574 C CA . ASN A 1 196 ? -38.631 -41.419 27.939 1.00 33.31 196 ASN A CA 1
ATOM 1575 C C . ASN A 1 196 ? -38.974 -42.275 26.659 1.00 33.31 196 ASN A C 1
ATOM 1577 O O . ASN A 1 196 ? -40.071 -42.075 26.146 1.00 33.31 196 ASN A O 1
ATOM 1581 N N . ASP A 1 197 ? -38.213 -43.197 26.039 1.00 34.19 197 ASP A N 1
ATOM 1582 C CA . ASP A 1 197 ? -36.903 -43.851 26.268 1.00 34.19 197 ASP A CA 1
ATOM 1583 C C . ASP A 1 197 ? -36.316 -44.424 24.938 1.00 34.19 197 ASP A C 1
ATOM 1585 O O . ASP A 1 197 ? -36.910 -44.262 23.874 1.00 34.19 197 ASP A O 1
ATOM 1589 N N . ASP A 1 198 ? -35.219 -45.184 25.058 1.00 33.62 198 ASP A N 1
ATOM 1590 C CA . ASP A 1 198 ? -34.744 -46.282 24.182 1.00 33.62 198 ASP A CA 1
ATOM 1591 C C . ASP A 1 198 ? -34.028 -45.968 22.838 1.00 33.62 198 ASP A C 1
ATOM 1593 O O . ASP A 1 198 ? -33.879 -44.828 22.394 1.00 33.62 198 ASP A O 1
ATOM 1597 N N . SER A 1 199 ? -33.400 -47.002 22.264 1.00 30.89 199 SER A N 1
ATOM 1598 C CA . SER A 1 199 ? -32.358 -46.976 21.218 1.00 30.89 199 SER A CA 1
ATOM 1599 C C . SER A 1 199 ? -32.263 -48.358 20.512 1.00 30.89 199 SER A C 1
ATOM 1601 O O . SER A 1 199 ? -33.223 -49.120 20.551 1.00 30.89 199 SER A O 1
ATOM 1603 N N . PRO A 1 200 ? -31.121 -48.779 19.928 1.00 50.72 200 PRO A N 1
ATOM 1604 C CA . PRO A 1 200 ? -30.385 -48.245 18.767 1.00 50.72 200 PRO A CA 1
ATOM 1605 C C . PRO A 1 200 ? -30.372 -49.231 17.568 1.00 50.72 200 PRO A C 1
ATOM 1607 O O . PRO A 1 200 ? -30.582 -50.420 17.772 1.00 50.72 200 PRO A O 1
ATOM 1610 N N . GLU A 1 201 ? -29.917 -48.827 16.362 1.00 31.62 201 GLU A N 1
ATOM 1611 C CA . GLU A 1 201 ? -29.213 -49.795 15.483 1.00 31.62 201 GLU A CA 1
ATOM 1612 C C . GLU A 1 201 ? -28.201 -49.244 14.437 1.00 31.62 201 GLU A C 1
ATOM 1614 O O . GLU A 1 201 ? -28.405 -48.218 13.796 1.00 31.62 201 GLU A O 1
ATOM 1619 N N . LYS A 1 202 ? -27.105 -50.012 14.287 1.00 31.78 202 LYS A N 1
ATOM 1620 C CA . LYS A 1 202 ? -26.186 -50.252 13.140 1.00 31.78 202 LYS A CA 1
ATOM 1621 C C . LYS A 1 202 ? -25.644 -49.122 12.225 1.00 31.78 202 LYS A C 1
ATOM 1623 O O . LYS A 1 202 ? -26.259 -48.692 11.258 1.00 31.78 202 LYS A O 1
ATOM 1628 N N . SER A 1 203 ? -24.333 -48.883 12.384 1.00 34.00 203 SER A N 1
ATOM 1629 C CA . SER A 1 203 ? -23.330 -48.865 11.278 1.00 34.00 203 SER A CA 1
ATOM 1630 C C . SER A 1 203 ? -23.111 -50.308 10.735 1.00 34.00 203 SER A C 1
ATOM 1632 O O . SER A 1 203 ? -23.468 -51.216 11.493 1.00 34.00 203 SER A O 1
ATOM 1634 N N . PRO A 1 204 ? -22.532 -50.605 9.530 1.00 49.06 204 PRO A N 1
ATOM 1635 C CA . PRO A 1 204 ? -21.240 -50.113 8.971 1.00 49.06 204 PRO A CA 1
ATOM 1636 C C . PRO A 1 204 ? -21.262 -49.925 7.405 1.00 49.06 204 PRO A C 1
ATOM 1638 O O . PRO A 1 204 ? -22.344 -49.736 6.869 1.00 49.06 204 PRO A O 1
ATOM 1641 N N . GLU A 1 205 ? -20.196 -49.882 6.568 1.00 32.75 205 GLU A N 1
ATOM 1642 C CA . GLU A 1 205 ? -18.736 -50.091 6.723 1.00 32.75 205 GLU A CA 1
ATOM 1643 C C . GLU A 1 205 ? -17.832 -49.329 5.683 1.00 32.75 205 GLU A C 1
ATOM 1645 O O . GLU A 1 205 ? -18.297 -48.791 4.685 1.00 32.75 205 GLU A O 1
ATOM 1650 N N . ARG A 1 206 ? -16.518 -49.306 5.979 1.00 32.38 206 ARG A N 1
ATOM 1651 C CA . ARG A 1 206 ? -15.255 -48.909 5.282 1.00 32.38 206 ARG A CA 1
ATOM 1652 C C . ARG A 1 206 ? -15.179 -48.518 3.778 1.00 32.38 206 ARG A C 1
ATOM 1654 O O . ARG A 1 206 ? -15.580 -49.242 2.877 1.00 32.38 206 ARG A O 1
ATOM 1661 N N . THR A 1 207 ? -14.403 -47.442 3.558 1.00 34.03 207 THR A N 1
ATOM 1662 C CA . THR A 1 207 ? -13.121 -47.310 2.786 1.00 34.03 207 THR A CA 1
ATOM 1663 C C . THR A 1 207 ? -12.542 -48.520 1.997 1.00 34.03 207 THR A C 1
ATOM 1665 O O . THR A 1 207 ? -12.702 -49.647 2.454 1.00 34.03 207 THR A O 1
ATOM 1668 N N . PRO A 1 208 ? -11.728 -48.331 0.909 1.00 46.19 208 PRO A N 1
ATOM 1669 C CA . PRO A 1 208 ? -10.509 -47.487 0.918 1.00 46.19 208 PRO A CA 1
ATOM 1670 C C . PRO A 1 208 ? -10.120 -46.722 -0.380 1.00 46.19 208 PRO A C 1
ATOM 1672 O O . PRO A 1 208 ? -10.723 -46.851 -1.438 1.00 46.19 208 PRO A O 1
ATOM 1675 N N . ALA A 1 209 ? -9.049 -45.920 -0.282 1.00 35.56 209 ALA A N 1
ATOM 1676 C CA . ALA A 1 209 ? -8.458 -45.123 -1.370 1.00 35.56 209 ALA A CA 1
ATOM 1677 C C . ALA A 1 209 ? -7.290 -45.834 -2.098 1.00 35.56 209 ALA A C 1
ATOM 1679 O O . ALA A 1 209 ? -6.757 -46.830 -1.608 1.00 35.56 209 ALA A O 1
ATOM 1680 N N . LYS A 1 210 ? -6.806 -45.271 -3.223 1.00 36.19 210 LYS A N 1
ATOM 1681 C CA . LYS A 1 210 ? -5.559 -45.711 -3.887 1.00 36.19 210 LYS A CA 1
ATOM 1682 C C . LYS A 1 210 ? -4.704 -44.547 -4.418 1.00 36.19 210 LYS A C 1
ATOM 1684 O O . LYS A 1 210 ? -5.226 -43.536 -4.876 1.00 36.19 210 LYS A O 1
ATOM 1689 N N . LYS A 1 211 ? -3.376 -44.709 -4.342 1.00 32.44 211 LYS A N 1
ATOM 1690 C CA . LYS A 1 211 ? -2.352 -43.799 -4.901 1.00 32.44 211 LYS A CA 1
ATOM 1691 C C . LYS A 1 211 ? -2.122 -44.068 -6.394 1.00 32.44 211 LYS A C 1
ATOM 1693 O O . LYS A 1 211 ? -2.206 -45.216 -6.818 1.00 32.44 211 LYS A O 1
ATOM 1698 N N . ALA A 1 212 ? -1.640 -43.054 -7.112 1.00 33.19 212 ALA A N 1
ATOM 1699 C CA . ALA A 1 212 ? -0.795 -43.215 -8.299 1.00 33.19 212 ALA A CA 1
ATOM 1700 C C . ALA A 1 212 ? 0.276 -42.105 -8.343 1.00 33.19 212 ALA A C 1
ATOM 1702 O O . ALA A 1 212 ? 0.072 -41.022 -7.793 1.00 33.19 212 ALA A O 1
ATOM 1703 N N . ALA A 1 213 ? 1.417 -42.390 -8.971 1.00 32.91 213 ALA A N 1
ATOM 1704 C CA . ALA A 1 213 ? 2.546 -41.477 -9.185 1.00 32.91 213 ALA A CA 1
ATOM 1705 C C . ALA A 1 213 ? 3.049 -41.626 -10.646 1.00 32.91 213 ALA A C 1
ATOM 1707 O O . ALA A 1 213 ? 2.659 -42.592 -11.304 1.00 32.91 213 ALA A O 1
ATOM 1708 N N . PRO A 1 214 ? 3.829 -40.674 -11.195 1.00 46.31 214 PRO A N 1
ATOM 1709 C CA . PRO A 1 214 ? 3.923 -40.473 -12.646 1.00 46.31 214 PRO A CA 1
ATOM 1710 C C . PRO A 1 214 ? 5.116 -41.175 -13.314 1.00 46.31 214 PRO A C 1
ATOM 1712 O O . PRO A 1 214 ? 6.083 -41.547 -12.648 1.00 46.31 214 PRO A O 1
ATOM 1715 N N . PRO A 1 215 ? 5.117 -41.191 -14.657 1.00 43.94 215 PRO A N 1
ATOM 1716 C CA . PRO A 1 215 ? 6.340 -40.991 -15.436 1.00 43.94 215 PRO A CA 1
ATOM 1717 C C . PRO A 1 215 ? 6.188 -39.915 -16.538 1.00 43.94 215 PRO A C 1
ATOM 1719 O O . PRO A 1 215 ? 5.081 -39.545 -16.915 1.00 43.94 215 PRO A O 1
ATOM 1722 N N . GLY A 1 216 ? 7.318 -39.481 -17.112 1.00 30.03 216 GLY A N 1
ATOM 1723 C CA . GLY A 1 216 ? 7.369 -38.969 -18.493 1.00 30.03 216 GLY A CA 1
ATOM 1724 C C . GLY A 1 216 ? 7.290 -37.450 -18.722 1.00 30.03 216 GLY A C 1
ATOM 1725 O O . GLY A 1 216 ? 6.217 -36.861 -18.803 1.00 30.03 216 GLY A O 1
ATOM 1726 N N . GLY A 1 217 ? 8.448 -36.841 -18.989 1.00 27.83 217 GLY A N 1
ATOM 1727 C CA . GLY A 1 217 ? 8.598 -35.928 -20.137 1.00 27.83 217 GLY A CA 1
ATOM 1728 C C . GLY A 1 217 ? 9.374 -36.657 -21.254 1.00 27.83 217 GLY A C 1
ATOM 1729 O O . GLY A 1 217 ? 9.627 -37.851 -21.080 1.00 27.83 217 GLY A O 1
ATOM 1730 N N . PRO A 1 218 ? 9.835 -35.995 -22.339 1.00 44.00 218 PRO A N 1
ATOM 1731 C CA . PRO A 1 218 ? 9.784 -34.555 -22.626 1.00 44.00 218 PRO A CA 1
ATOM 1732 C C . PRO A 1 218 ? 9.173 -34.200 -24.006 1.00 44.00 218 PRO A C 1
ATOM 1734 O O . PRO A 1 218 ? 9.043 -35.051 -24.877 1.00 44.00 218 PRO A O 1
ATOM 1737 N N . ALA A 1 219 ? 8.915 -32.910 -24.256 1.00 30.66 219 ALA A N 1
ATOM 1738 C CA . ALA A 1 219 ? 8.909 -32.327 -25.608 1.00 30.66 219 ALA A CA 1
ATOM 1739 C C . ALA A 1 219 ? 9.060 -30.794 -25.548 1.00 30.66 219 ALA A C 1
ATOM 1741 O O . ALA A 1 219 ? 8.511 -30.149 -24.655 1.00 30.66 219 ALA A O 1
ATOM 1742 N N . SER A 1 220 ? 9.766 -30.207 -26.520 1.00 34.41 220 SER A N 1
ATOM 1743 C CA . SER A 1 220 ? 9.888 -28.751 -26.691 1.00 34.41 220 SER A CA 1
ATOM 1744 C C . SER A 1 220 ? 9.095 -28.289 -27.910 1.00 34.41 220 SER A C 1
ATOM 1746 O O . SER A 1 220 ? 9.390 -28.715 -29.023 1.00 34.41 220 SER A O 1
ATOM 1748 N N . SER A 1 221 ? 8.158 -27.353 -27.739 1.00 31.72 221 SER A N 1
ATOM 1749 C CA . SER A 1 221 ? 7.510 -26.658 -28.860 1.00 31.72 221 SER A CA 1
ATOM 1750 C C . SER A 1 221 ? 7.202 -25.194 -28.521 1.00 31.72 221 SER A C 1
ATOM 1752 O O . SER A 1 221 ? 6.645 -24.869 -27.473 1.00 31.72 221 SER A O 1
ATOM 1754 N N . LYS A 1 222 ? 7.590 -24.278 -29.418 1.00 41.00 222 LYS A N 1
ATOM 1755 C CA . LYS A 1 222 ? 7.146 -22.875 -29.383 1.00 41.00 222 LYS A CA 1
ATOM 1756 C C . LYS A 1 222 ? 5.746 -22.785 -30.009 1.00 41.00 222 LYS A C 1
ATOM 1758 O O . LYS A 1 222 ? 5.599 -23.251 -31.137 1.00 41.00 222 LYS A O 1
ATOM 1763 N N . PRO A 1 223 ? 4.768 -22.104 -29.394 1.00 37.81 223 PRO A N 1
ATOM 1764 C CA . PRO A 1 223 ? 3.634 -21.543 -30.120 1.00 37.81 223 PRO A CA 1
ATOM 1765 C C . PRO A 1 223 ? 3.988 -20.164 -30.714 1.00 37.81 223 PRO A C 1
ATOM 1767 O O . PRO A 1 223 ? 4.897 -19.475 -30.242 1.00 37.81 223 PRO A O 1
ATOM 1770 N N . ALA A 1 224 ? 3.281 -19.774 -31.776 1.00 31.70 224 ALA A N 1
ATOM 1771 C CA . ALA A 1 224 ? 3.543 -18.562 -32.554 1.00 31.70 224 ALA A CA 1
ATOM 1772 C C . ALA A 1 224 ? 2.918 -17.282 -31.950 1.00 31.70 224 ALA A C 1
ATOM 1774 O O . ALA A 1 224 ? 2.278 -17.300 -30.899 1.00 31.70 224 ALA A O 1
ATOM 1775 N N . ARG A 1 225 ? 3.095 -16.144 -32.641 1.00 39.41 225 ARG A N 1
ATOM 1776 C CA . ARG A 1 225 ? 2.332 -14.911 -32.376 1.00 39.41 225 ARG A CA 1
ATOM 1777 C C . ARG A 1 225 ? 0.844 -15.135 -32.672 1.00 39.41 225 ARG A C 1
ATOM 1779 O O . ARG A 1 225 ? 0.514 -15.579 -33.766 1.00 39.41 225 ARG A O 1
ATOM 1786 N N . SER A 1 226 ? -0.022 -14.677 -31.770 1.00 32.16 226 SER A N 1
ATOM 1787 C CA . SER A 1 226 ? -1.459 -14.473 -32.021 1.00 32.16 226 SER A CA 1
ATOM 1788 C C . SER A 1 226 ? -1.787 -12.966 -32.076 1.00 32.16 226 SER A C 1
ATOM 1790 O O . SER A 1 226 ? -1.024 -12.165 -31.523 1.00 32.16 226 SER A O 1
ATOM 1792 N N . PRO A 1 227 ? -2.856 -12.545 -32.782 1.00 35.03 227 PRO A N 1
ATOM 1793 C CA . PRO A 1 227 ? -3.065 -11.145 -33.169 1.00 35.03 227 PRO A CA 1
ATOM 1794 C C . PRO A 1 227 ? -3.619 -10.242 -32.051 1.00 35.03 227 PRO A C 1
ATOM 1796 O O . PRO A 1 227 ? -4.004 -10.695 -30.974 1.00 35.03 227 PRO A O 1
ATOM 1799 N N . LYS A 1 228 ? -3.676 -8.930 -32.335 1.00 40.47 228 LYS A N 1
ATOM 1800 C CA . LYS A 1 228 ? -4.325 -7.921 -31.479 1.00 40.47 228 LYS A CA 1
ATOM 1801 C C . LYS A 1 228 ? -5.794 -8.294 -31.237 1.00 40.47 228 LYS A C 1
ATOM 1803 O O . LYS A 1 228 ? -6.569 -8.317 -32.187 1.00 40.47 228 LYS A O 1
ATOM 1808 N N . GLN A 1 229 ? -6.193 -8.472 -29.980 1.00 36.59 229 GLN A N 1
ATOM 1809 C CA . GLN A 1 229 ? -7.604 -8.397 -29.595 1.00 36.59 229 GLN A CA 1
ATOM 1810 C C . GLN A 1 229 ? -7.989 -6.939 -29.323 1.00 36.59 229 GLN A C 1
ATOM 1812 O O . GLN A 1 229 ? -7.258 -6.203 -28.654 1.00 36.59 229 GLN A O 1
ATOM 1817 N N . THR A 1 230 ? -9.131 -6.518 -29.860 1.00 38.41 230 THR A N 1
ATOM 1818 C CA . THR A 1 230 ? -9.772 -5.241 -29.537 1.00 38.41 230 THR A CA 1
ATOM 1819 C C . THR A 1 230 ? -10.347 -5.274 -28.120 1.00 38.41 230 THR A C 1
ATOM 1821 O O . THR A 1 230 ? -10.733 -6.319 -27.599 1.00 38.41 230 THR A O 1
ATOM 1824 N N . ARG A 1 231 ? -10.367 -4.112 -27.464 1.00 40.59 231 ARG A N 1
ATOM 1825 C CA . ARG A 1 231 ? -10.850 -3.954 -26.089 1.00 40.59 231 ARG A CA 1
ATOM 1826 C C . ARG A 1 231 ? -12.362 -3.673 -26.101 1.00 40.59 231 ARG A C 1
ATOM 1828 O O . ARG A 1 231 ? -12.735 -2.673 -26.708 1.00 40.59 231 ARG A O 1
ATOM 1835 N N . PRO A 1 232 ? -13.207 -4.459 -25.407 1.00 38.09 232 PRO A N 1
ATOM 1836 C CA . PRO A 1 232 ? -14.592 -4.068 -25.156 1.00 38.09 232 PRO A CA 1
ATOM 1837 C C . PRO A 1 232 ? -14.652 -2.886 -24.176 1.00 38.09 232 PRO A C 1
ATOM 1839 O O . PRO A 1 232 ? -13.778 -2.722 -23.314 1.00 38.09 232 PRO A O 1
ATOM 1842 N N . GLU A 1 233 ? -15.684 -2.057 -24.308 1.00 36.22 233 GLU A N 1
ATOM 1843 C CA . GLU A 1 233 ? -15.907 -0.918 -23.416 1.00 36.22 233 GLU A CA 1
ATOM 1844 C C . GLU A 1 233 ? -16.293 -1.359 -21.991 1.00 36.22 233 GLU A C 1
ATOM 1846 O O . GLU A 1 233 ? -16.862 -2.438 -21.801 1.00 36.22 233 GLU A O 1
ATOM 1851 N N . PRO A 1 234 ? -15.961 -0.563 -20.955 1.00 42.25 234 PRO A N 1
ATOM 1852 C CA . PRO A 1 234 ? -16.410 -0.840 -19.597 1.00 42.25 234 PRO A CA 1
ATOM 1853 C C . PRO A 1 234 ? -17.921 -0.564 -19.457 1.00 42.25 234 PRO A C 1
ATOM 1855 O O . PRO A 1 234 ? -18.398 0.439 -19.987 1.00 42.25 234 PRO A O 1
ATOM 1858 N N . PRO A 1 235 ? -18.675 -1.386 -18.703 1.00 39.62 235 PRO A N 1
ATOM 1859 C CA . PRO A 1 235 ? -20.085 -1.116 -18.434 1.00 39.62 235 PRO A CA 1
ATOM 1860 C C . PRO A 1 235 ? -20.268 0.175 -17.612 1.00 39.62 235 PRO A C 1
ATOM 1862 O O . PRO A 1 235 ? -19.358 0.566 -16.867 1.00 39.62 235 PRO A O 1
ATOM 1865 N N . PRO A 1 236 ? -21.440 0.834 -17.707 1.00 35.75 236 PRO A N 1
ATOM 1866 C CA . PRO A 1 236 ? -21.715 2.073 -16.990 1.00 35.75 236 PRO A CA 1
ATOM 1867 C C . PRO A 1 236 ? -21.630 1.892 -15.469 1.00 35.75 236 PRO A C 1
ATOM 1869 O O . PRO A 1 236 ? -21.951 0.845 -14.901 1.00 35.75 236 PRO A O 1
ATOM 1872 N N . ARG A 1 237 ? -21.174 2.949 -14.797 1.00 35.38 237 ARG A N 1
ATOM 1873 C CA . ARG A 1 237 ? -20.872 2.944 -13.366 1.00 35.38 237 ARG A CA 1
ATOM 1874 C C . ARG A 1 237 ? -22.153 3.021 -12.533 1.00 35.38 237 ARG A C 1
ATOM 1876 O O . ARG A 1 237 ? -22.684 4.107 -12.330 1.00 35.38 237 ARG A O 1
ATOM 1883 N N . VAL A 1 238 ? -22.598 1.890 -11.989 1.00 33.88 238 VAL A N 1
ATOM 1884 C CA . VAL A 1 238 ? -23.665 1.867 -10.975 1.00 33.88 238 VAL A CA 1
ATOM 1885 C C . VAL A 1 238 ? -23.169 2.561 -9.703 1.00 33.88 238 VAL A C 1
ATOM 1887 O O . VAL A 1 238 ? -22.311 2.036 -8.990 1.00 33.88 238 VAL A O 1
ATOM 1890 N N . GLU A 1 239 ? -23.696 3.748 -9.411 1.00 32.34 239 GLU A N 1
ATOM 1891 C CA . GLU A 1 239 ? -23.397 4.458 -8.168 1.00 32.34 239 GLU A CA 1
ATOM 1892 C C . GLU A 1 239 ? -24.209 3.851 -7.018 1.00 32.34 239 GLU A C 1
ATOM 1894 O O . GLU A 1 239 ? -25.430 3.959 -6.967 1.00 32.34 239 GLU A O 1
ATOM 1899 N N . THR A 1 240 ? -23.531 3.170 -6.091 1.00 33.91 240 THR A N 1
ATOM 1900 C CA . THR A 1 240 ? -24.173 2.579 -4.908 1.00 33.91 240 THR A CA 1
ATOM 1901 C C . THR A 1 240 ? -24.090 3.559 -3.731 1.00 33.91 240 THR A C 1
ATOM 1903 O O . THR A 1 240 ? -22.971 3.930 -3.357 1.00 33.91 240 THR A O 1
ATOM 1906 N N . PRO A 1 241 ? -25.210 3.964 -3.098 1.00 34.81 241 PRO A N 1
ATOM 1907 C CA . PRO A 1 241 ? -25.202 4.871 -1.947 1.00 34.81 241 PRO A CA 1
ATOM 1908 C C . PRO A 1 241 ? -24.714 4.155 -0.671 1.00 34.81 241 PRO A C 1
ATOM 1910 O O . PRO A 1 241 ? -25.484 3.764 0.201 1.00 34.81 241 PRO A O 1
ATOM 1913 N N . GLY A 1 242 ? -23.399 3.949 -0.571 1.00 28.59 242 GLY A N 1
ATOM 1914 C CA . GLY A 1 242 ? -22.746 3.318 0.577 1.00 28.59 242 GLY A CA 1
ATOM 1915 C C . GLY A 1 242 ? -22.560 4.295 1.738 1.00 28.59 242 GLY A C 1
ATOM 1916 O O . GLY A 1 242 ? -21.656 5.127 1.701 1.00 28.59 242 GLY A O 1
ATOM 1917 N N . GLY A 1 243 ? -23.399 4.174 2.769 1.00 32.78 243 GLY A N 1
ATOM 1918 C CA . GLY A 1 243 ? -23.486 5.130 3.873 1.00 32.78 243 GLY A CA 1
ATOM 1919 C C . GLY A 1 243 ? -22.173 5.430 4.613 1.00 32.78 243 GLY A C 1
ATOM 1920 O O . GLY A 1 243 ? -21.472 4.538 5.099 1.00 32.78 243 GLY A O 1
ATOM 1921 N N . ALA A 1 244 ? -21.905 6.724 4.772 1.00 38.50 244 ALA A N 1
ATOM 1922 C CA . ALA A 1 244 ? -21.073 7.289 5.825 1.00 38.50 244 ALA A CA 1
ATOM 1923 C C . ALA A 1 244 ? -21.859 8.458 6.438 1.00 38.50 244 ALA A C 1
ATOM 1925 O O . ALA A 1 244 ? -22.225 9.368 5.694 1.00 38.50 244 ALA A O 1
ATOM 1926 N N . ASP A 1 245 ? -22.137 8.411 7.749 1.00 44.19 245 ASP A N 1
ATOM 1927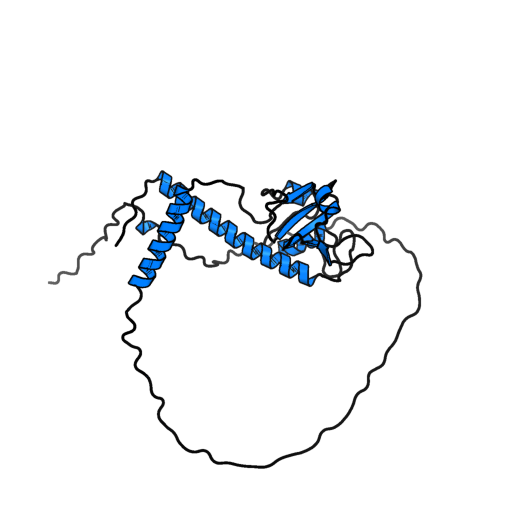 C CA . ASP A 1 245 ? -22.963 9.390 8.481 1.00 44.19 245 ASP A CA 1
ATOM 1928 C C . ASP A 1 245 ? -22.637 10.834 8.075 1.00 44.19 245 ASP A C 1
ATOM 1930 O O . ASP A 1 245 ? -21.600 11.397 8.446 1.00 44.19 245 ASP A O 1
ATOM 1934 N N . PHE A 1 246 ? -23.544 11.446 7.313 1.00 45.34 246 PHE A N 1
ATOM 1935 C CA . PHE A 1 246 ? -23.371 12.800 6.810 1.00 45.34 246 PHE A CA 1
ATOM 1936 C C . PHE A 1 246 ? -23.694 13.783 7.937 1.00 45.34 246 PHE A C 1
ATOM 1938 O O . PHE A 1 246 ? -24.836 14.201 8.110 1.00 45.34 246 PHE A O 1
ATOM 1945 N N . ARG A 1 247 ? -22.688 14.110 8.760 1.00 62.16 247 ARG A N 1
ATOM 1946 C CA . ARG A 1 247 ? -22.885 14.998 9.916 1.00 62.16 247 ARG A CA 1
ATOM 1947 C C . ARG A 1 247 ? -23.555 16.313 9.491 1.00 62.16 247 ARG A C 1
ATOM 1949 O O . ARG A 1 247 ? -23.051 16.958 8.564 1.00 62.16 247 ARG A O 1
ATOM 1956 N N . PRO A 1 248 ? -24.623 16.760 10.177 1.00 54.75 248 PRO A N 1
ATOM 1957 C CA . PRO A 1 248 ? -25.294 18.016 9.869 1.00 54.75 248 PRO A CA 1
ATOM 1958 C C . PRO A 1 248 ? -24.434 19.202 10.325 1.00 54.75 248 PRO A C 1
ATOM 1960 O O . PRO A 1 248 ? -24.636 19.800 11.378 1.00 54.75 248 PRO A O 1
ATOM 1963 N N . TRP A 1 249 ? -23.468 19.586 9.487 1.00 56.03 249 TRP A N 1
ATOM 1964 C CA . TRP A 1 249 ? -22.586 20.739 9.709 1.00 56.03 249 TRP A CA 1
ATOM 1965 C C . TRP A 1 249 ? -23.322 22.092 9.829 1.00 56.03 249 TRP A C 1
ATOM 1967 O O . TRP A 1 249 ? -22.662 23.101 10.076 1.00 56.03 249 TRP A O 1
ATOM 1977 N N . ALA A 1 250 ? -24.646 22.118 9.641 1.00 51.81 250 ALA A N 1
ATOM 1978 C CA . ALA A 1 250 ? -25.514 23.264 9.900 1.00 51.81 250 ALA A CA 1
ATOM 1979 C C . ALA A 1 250 ? -25.462 23.714 11.375 1.00 51.81 250 ALA A C 1
ATOM 1981 O O . ALA A 1 250 ? -25.415 24.910 11.644 1.00 51.81 250 ALA A O 1
ATOM 1982 N N . MET A 1 251 ? -25.328 22.771 12.319 1.00 51.97 251 MET A N 1
ATOM 1983 C CA . MET A 1 251 ? -25.245 23.051 13.767 1.00 51.97 251 MET A CA 1
ATOM 1984 C C . MET A 1 251 ? -23.990 23.854 14.179 1.00 51.97 251 MET A C 1
ATOM 1986 O O . MET A 1 251 ? -23.879 24.299 15.318 1.00 51.97 251 MET A O 1
ATOM 1990 N N . TYR A 1 252 ? -23.036 24.042 13.257 1.00 56.12 252 TYR A N 1
ATOM 1991 C CA . TYR A 1 252 ? -21.793 24.801 13.458 1.00 56.12 252 TYR A CA 1
ATOM 1992 C C . TYR A 1 252 ? -21.651 25.986 12.484 1.00 56.12 252 TYR A C 1
ATOM 1994 O O . TYR A 1 252 ? -20.568 26.558 12.349 1.00 56.12 252 TYR A O 1
ATOM 2002 N N . THR A 1 253 ? -22.721 26.359 11.775 1.00 49.94 253 THR A N 1
ATOM 2003 C CA . THR A 1 253 ? -22.781 27.589 10.973 1.00 49.94 253 THR A CA 1
ATOM 2004 C C . THR A 1 253 ? -23.668 28.613 11.658 1.00 49.94 253 THR A C 1
ATOM 2006 O O . THR A 1 253 ? -24.850 28.358 11.852 1.00 49.94 253 THR A O 1
ATOM 2009 N N . GLY A 1 254 ? -23.114 29.788 11.969 1.00 42.06 254 GLY A N 1
ATOM 2010 C CA . GLY A 1 254 ? -23.865 30.939 12.480 1.00 42.06 254 GLY A CA 1
ATOM 2011 C C . GLY A 1 254 ? -24.739 31.582 11.403 1.00 42.06 254 GLY A C 1
ATOM 2012 O O . GLY A 1 254 ? -24.447 32.681 10.950 1.00 42.06 254 GLY A O 1
ATOM 2013 N N . SER A 1 255 ? -25.771 30.863 10.975 1.00 35.47 255 SER A N 1
ATOM 2014 C CA . SER A 1 255 ? -26.898 31.370 10.202 1.00 35.47 255 SER A CA 1
ATOM 2015 C C . SER A 1 255 ? -28.145 30.918 10.940 1.00 35.47 255 SER A C 1
ATOM 2017 O O . SER A 1 255 ? -28.373 29.715 11.066 1.00 35.47 255 SER A O 1
ATOM 2019 N N . THR A 1 256 ? -28.929 31.864 11.445 1.00 36.97 256 THR A N 1
ATOM 2020 C CA . THR A 1 256 ? -30.276 31.585 11.936 1.00 36.97 256 THR A CA 1
ATOM 2021 C C . THR A 1 256 ? -31.079 30.986 10.789 1.00 36.97 256 THR A C 1
ATOM 2023 O O . THR A 1 256 ? -31.297 31.631 9.767 1.00 36.97 256 THR A O 1
ATOM 2026 N N . PHE A 1 257 ? -31.468 29.722 10.935 1.00 36.19 257 PHE A N 1
ATOM 2027 C CA . PHE A 1 257 ? -32.531 29.152 10.123 1.00 36.19 257 PHE A CA 1
ATOM 2028 C C . PHE A 1 257 ? -33.829 29.595 10.788 1.00 36.19 257 PHE A C 1
ATOM 2030 O O . PHE A 1 257 ? -34.199 29.052 11.829 1.00 36.19 257 PHE A O 1
ATOM 2037 N N . GLU A 1 258 ? -34.477 30.626 10.246 1.00 31.06 258 GLU A N 1
ATOM 2038 C CA . GLU A 1 258 ? -35.838 30.933 10.669 1.00 31.06 258 GLU A CA 1
ATOM 2039 C C . GLU A 1 258 ? -36.724 29.744 10.307 1.00 31.06 258 GLU A C 1
ATOM 2041 O O . GLU A 1 258 ? -36.814 29.332 9.147 1.00 31.06 258 GLU A O 1
ATOM 2046 N N . PHE A 1 259 ? -37.362 29.168 11.322 1.00 32.47 259 PHE A N 1
ATOM 2047 C CA . PHE A 1 259 ? -38.492 28.287 11.101 1.00 32.47 259 PHE A CA 1
ATOM 2048 C C . PHE A 1 259 ? -39.632 29.171 10.599 1.00 32.47 259 PHE A C 1
ATOM 2050 O O . PHE A 1 259 ? -40.187 29.955 11.367 1.00 32.47 259 PHE A O 1
ATOM 2057 N N . LEU A 1 260 ? -39.955 29.067 9.308 1.00 31.94 260 LEU A N 1
ATOM 2058 C CA . LEU A 1 260 ? -41.153 29.682 8.742 1.00 31.94 260 LEU A CA 1
ATOM 2059 C C . LEU A 1 260 ? -42.373 29.086 9.448 1.00 31.94 260 LEU A C 1
ATOM 2061 O O . LEU A 1 260 ? -42.802 27.972 9.148 1.00 31.94 260 LEU A O 1
ATOM 2065 N N . SER A 1 261 ? -42.884 29.821 10.433 1.00 32.38 261 SER A N 1
ATOM 2066 C CA . SER A 1 261 ? -44.065 29.438 11.191 1.00 32.38 261 SER A CA 1
ATOM 2067 C C . SER A 1 261 ? -45.275 29.513 10.270 1.00 32.38 261 SER A C 1
ATOM 2069 O O . SER A 1 261 ? -45.640 30.594 9.810 1.00 32.38 261 SER A O 1
ATOM 2071 N N . ALA A 1 262 ? -45.900 28.371 9.994 1.00 34.31 262 ALA A N 1
ATOM 2072 C CA . ALA A 1 262 ? -47.164 28.351 9.275 1.00 34.31 262 ALA A CA 1
ATOM 2073 C C . ALA A 1 262 ? -48.264 28.948 10.177 1.00 34.31 262 ALA A C 1
ATOM 2075 O O . ALA A 1 262 ? -48.380 28.517 11.329 1.00 34.31 262 ALA A O 1
ATOM 2076 N N . PRO A 1 263 ? -49.065 29.921 9.704 1.00 40.97 263 PRO A N 1
ATOM 2077 C CA . PRO A 1 263 ? -50.262 30.333 10.423 1.00 40.97 263 PRO A CA 1
ATOM 2078 C C . PRO A 1 263 ? -51.266 29.172 10.451 1.00 40.97 263 PRO A C 1
ATOM 2080 O O . PRO A 1 263 ? -51.452 28.472 9.453 1.00 40.97 263 PRO A O 1
ATOM 2083 N N . GLY A 1 264 ? -51.887 28.952 11.611 1.00 34.97 264 GLY A N 1
ATOM 2084 C CA . GLY A 1 264 ? -52.983 27.994 11.759 1.00 34.97 264 GLY A CA 1
ATOM 2085 C C . GLY A 1 264 ? -54.286 28.502 11.126 1.00 34.97 264 GLY A C 1
ATOM 2086 O O . GLY A 1 264 ? -54.369 29.671 10.750 1.00 34.97 264 GLY A O 1
ATOM 2087 N N . PRO A 1 265 ? -55.310 27.641 11.003 1.00 47.09 265 PRO A N 1
ATOM 2088 C CA . PRO A 1 265 ? -56.604 28.041 10.467 1.00 47.09 265 PRO A CA 1
ATOM 2089 C C . PRO A 1 265 ? -57.389 28.886 11.480 1.00 47.09 265 PRO A C 1
ATOM 2091 O O . PRO A 1 265 ? -57.615 28.450 12.609 1.00 47.09 265 PRO A O 1
ATOM 2094 N N . GLU A 1 266 ? -57.869 30.051 11.051 1.00 39.84 266 GLU A N 1
ATOM 2095 C CA . GLU A 1 266 ? -59.057 30.666 11.649 1.00 39.84 266 GLU A CA 1
ATOM 2096 C C . GLU A 1 266 ? -60.314 30.104 10.974 1.00 39.84 266 GLU A C 1
ATOM 2098 O O . GLU A 1 266 ? -60.281 29.711 9.805 1.00 39.84 266 GLU A O 1
ATOM 2103 N N . ALA A 1 267 ? -61.415 30.045 11.722 1.00 37.62 267 ALA A N 1
ATOM 2104 C CA . ALA A 1 267 ? -62.691 29.522 11.254 1.00 37.62 267 ALA A CA 1
ATOM 2105 C C . ALA A 1 267 ? -63.820 30.513 11.549 1.00 37.62 267 ALA A C 1
ATOM 2107 O O . ALA A 1 267 ? -64.017 30.887 12.707 1.00 37.62 267 ALA A O 1
ATOM 2108 N N . VAL A 1 268 ? -64.576 30.857 10.503 1.00 40.72 268 VAL A N 1
ATOM 2109 C CA . VAL A 1 268 ? -65.981 31.296 10.534 1.00 40.72 268 VAL A CA 1
ATOM 2110 C C . VAL A 1 268 ? -66.664 30.690 9.310 1.00 40.72 268 VAL A C 1
ATOM 2112 O O . VAL A 1 268 ? -66.059 30.797 8.220 1.00 40.72 268 VAL A O 1
#

Secondary structure (DSSP, 8-state):
-------HHHHHHHHHHHHHHHHHHHHHHHHHHHHHHHHTTTTPBB-TT-BSSS-B-HHHHHHHHHHHTT----SSHHHHHHH---EE-GGG--TTPEEEEGGG--EEEE-STTEEEE--STT-B-EEEE--HHHHHTEEEEE-TTPPP-----HHHHHHHHHHHHHHHHHHHHSSPPS------PPPP-------------------------------------PPPPPPPPPP------------GGGGS--------PPPPP--

pLDDT: mean 75.5, std 27.22, range [27.83, 98.88]

Organism: NCBI:txid79909